Protein AF-A0A6I9MY86-F1 (afdb_monomer)

Nearest PDB structures (foldseek):
  4ynw-assembly2_B  TM=3.666E-01  e=8.022E+00  Thermochaetoides thermophila DSM 1495
  4phq-assembly2_B  TM=1.857E-01  e=3.703E+00  Escherichia coli K-12

Solvent-accessible surface area (backbone atoms only — not comparable to full-atom values): 13332 Å² total; per-residue (Å²): 142,74,83,68,87,44,52,69,65,47,45,54,49,47,44,55,48,44,45,54,40,42,74,71,72,45,93,68,90,48,61,68,57,54,49,36,72,75,56,53,90,60,79,90,44,67,61,58,54,50,51,51,51,51,54,51,46,54,56,75,30,62,96,34,61,70,62,38,45,56,53,50,56,53,52,48,55,55,47,52,53,51,47,51,49,51,49,40,38,36,74,73,71,63,59,71,48,76,63,59,52,49,52,41,53,52,44,52,55,48,51,32,52,51,34,30,51,47,15,46,69,70,74,37,64,14,63,69,21,32,52,47,20,53,52,50,38,56,50,48,53,55,51,50,53,52,48,51,54,50,47,45,75,31,33,38,57,48,81,46,80,54,101,91,46,60,28,35,24,36,33,56,68,70,98,57,97,66,80,62,65,80,45,73,43,73,56,89,56,101,63,71,74,51,26,53,57,53,48,53,56,54,58,67,31,65,72,50,50,46,64,72,42,45,32,59,60,47,36,76,44,31,55,56,61,13,54,57,72,81,76,77,78,80,80,129

Mean predicted aligned error: 10.29 Å

pLDDT: mean 77.15, std 16.62, range [27.12, 97.44]

Sequence (236 aa):
MVPNAVGLGALVISMMLEIILKSLGQKTVGTAEMLQRVFAEEKGNEVRDLMDEYLKRLQINLGKPQLQLAETRQIESDLSAQLTRLKNSMLVDGHLDSRLLKQWVNGAAFHTQMLIHQARLEGADGSRAVRAAGVYQQQLNVIMDKYKNYLNGITYLGSDHDLLGSFCCLYFKERQLFHTAAKCFRQRYNYCVTGTEVVETLFSKHQISWTKSYFSDLAANIPTLARQNATFQIRH

Foldseek 3Di:
DDPPLCPLLVLLVVLLVVLVCVLVVHDDPHNVVSLCVQQPPPPPQPLSVLLVVLSVQSNVCVVPLVSNLVSLVVSLVVLVVSLVVLLCCVQPVVPQDPNSLSSNLSSLSNSLVSLLVSLLSVVHQSVVSLVSLVVVLVSNVSSVVSNLVQQLVFWFWDWDQDPVGIKIFIWGNDPDPDTDGPDIDHDPDPDDDTSNVVSVVVCPDPVNVSSSCSSVVVSVCSSVSSPPCSDDDPDD

Structure (mmCIF, N/CA/C/O backbone):
data_AF-A0A6I9MY86-F1
#
_entry.id   AF-A0A6I9MY86-F1
#
loop_
_atom_site.group_PDB
_atom_site.id
_atom_site.type_symbol
_atom_site.label_atom_id
_atom_site.label_alt_id
_atom_site.label_comp_id
_atom_site.label_asym_id
_atom_site.label_entity_id
_atom_site.label_seq_id
_atom_site.pdbx_PDB_ins_code
_atom_site.Cartn_x
_atom_site.Cartn_y
_atom_site.Cartn_z
_atom_site.occupancy
_atom_site.B_iso_or_equiv
_atom_site.auth_seq_id
_atom_site.auth_comp_id
_atom_site.auth_asym_id
_atom_site.auth_atom_id
_atom_site.pdbx_PDB_model_num
ATOM 1 N N . MET A 1 1 ? 18.157 -7.567 15.314 1.00 27.66 1 MET A N 1
ATOM 2 C CA . MET A 1 1 ? 17.973 -6.133 14.993 1.00 27.66 1 MET A CA 1
ATOM 3 C C . MET A 1 1 ? 17.675 -6.024 13.511 1.00 27.66 1 MET A C 1
ATOM 5 O O . MET A 1 1 ? 18.528 -6.388 12.716 1.00 27.66 1 MET A O 1
ATOM 9 N N . VAL A 1 2 ? 16.454 -5.630 13.147 1.00 27.12 2 VAL A N 1
ATOM 10 C CA . VAL A 1 2 ? 15.972 -5.613 11.754 1.00 27.12 2 VAL A CA 1
ATOM 11 C C . VAL A 1 2 ? 15.352 -4.235 11.488 1.00 27.12 2 VAL A C 1
ATOM 13 O O . VAL A 1 2 ? 14.228 -4.003 11.925 1.00 27.12 2 VAL A O 1
ATOM 16 N N . PRO A 1 3 ? 16.058 -3.291 10.836 1.00 29.22 3 PRO A N 1
ATOM 17 C CA . PRO A 1 3 ? 15.601 -1.897 10.781 1.00 29.22 3 PRO A CA 1
ATOM 18 C C . PRO A 1 3 ? 14.477 -1.614 9.774 1.00 29.22 3 PRO A C 1
ATOM 20 O O . PRO A 1 3 ? 13.787 -0.613 9.910 1.00 29.22 3 PRO A O 1
ATOM 23 N N . ASN A 1 4 ? 14.250 -2.472 8.773 1.00 35.59 4 ASN A N 1
ATOM 24 C CA . ASN A 1 4 ? 13.452 -2.069 7.603 1.00 35.59 4 ASN A CA 1
ATOM 25 C C . ASN A 1 4 ? 12.084 -2.758 7.473 1.00 35.59 4 ASN A C 1
ATOM 27 O O . ASN A 1 4 ? 11.219 -2.216 6.796 1.00 35.59 4 ASN A O 1
ATOM 31 N N . ALA A 1 5 ? 11.834 -3.857 8.203 1.00 36.97 5 ALA A N 1
ATOM 32 C CA . ALA A 1 5 ? 10.492 -4.449 8.348 1.00 36.97 5 ALA A CA 1
ATOM 33 C C . ALA A 1 5 ? 9.498 -3.548 9.099 1.00 36.97 5 ALA A C 1
ATOM 35 O O . ALA A 1 5 ? 8.282 -3.710 9.035 1.00 36.97 5 ALA A O 1
ATOM 36 N N . VAL A 1 6 ? 10.055 -2.551 9.774 1.00 46.41 6 VAL A N 1
ATOM 37 C CA . VAL A 1 6 ? 9.390 -1.598 10.646 1.00 46.41 6 VAL A CA 1
ATOM 38 C C . VAL A 1 6 ? 8.900 -0.373 9.846 1.00 46.41 6 VAL A C 1
ATOM 40 O O . VAL A 1 6 ? 8.010 0.318 10.301 1.00 46.41 6 VAL A O 1
ATOM 43 N N . GLY A 1 7 ? 9.363 -0.127 8.612 1.00 54.19 7 GLY A N 1
ATOM 44 C CA . GLY A 1 7 ? 9.196 1.159 7.910 1.00 54.19 7 GLY A CA 1
ATOM 45 C C . GLY A 1 7 ? 7.757 1.667 7.720 1.00 54.19 7 GLY A C 1
ATOM 46 O O . GLY A 1 7 ? 7.396 2.687 8.287 1.00 54.19 7 GLY A O 1
ATOM 47 N N . LEU A 1 8 ? 6.921 0.986 6.926 1.00 54.12 8 LEU A N 1
ATOM 48 C CA . LEU A 1 8 ? 5.560 1.464 6.601 1.00 54.12 8 LEU A CA 1
ATOM 49 C C . LEU A 1 8 ? 4.535 1.140 7.696 1.00 54.12 8 LEU A C 1
ATOM 51 O O . LEU A 1 8 ? 3.716 1.984 8.047 1.00 54.12 8 LEU A O 1
ATOM 55 N N . GLY A 1 9 ? 4.612 -0.062 8.276 1.00 52.16 9 GLY A N 1
ATOM 56 C CA . GLY A 1 9 ? 3.766 -0.449 9.407 1.00 52.16 9 GLY A CA 1
ATOM 57 C C . GLY A 1 9 ? 4.022 0.425 10.636 1.00 52.16 9 GLY A C 1
ATOM 58 O O . GLY A 1 9 ? 3.075 0.968 11.197 1.00 52.16 9 GLY A O 1
ATOM 59 N N . ALA A 1 10 ? 5.287 0.645 11.018 1.00 57.72 10 ALA A N 1
ATOM 60 C CA . ALA A 1 10 ? 5.586 1.546 12.126 1.00 57.72 10 ALA A CA 1
ATOM 61 C C . ALA A 1 10 ? 5.394 3.011 11.769 1.00 57.72 10 ALA A C 1
ATOM 63 O O . ALA A 1 10 ? 5.171 3.784 12.686 1.00 57.72 10 ALA A O 1
ATOM 64 N N . LEU A 1 11 ? 5.416 3.412 10.496 1.00 61.38 11 LEU A N 1
ATOM 65 C CA . LEU A 1 11 ? 5.025 4.767 10.112 1.00 61.38 11 LEU A CA 1
ATOM 66 C C . LEU A 1 11 ? 3.528 4.998 10.340 1.00 61.38 11 LEU A C 1
ATOM 68 O O . LEU A 1 11 ? 3.169 5.990 10.962 1.00 61.38 11 LEU A O 1
ATOM 72 N N . VAL A 1 12 ? 2.662 4.059 9.944 1.00 58.75 12 VAL A N 1
ATOM 73 C CA . VAL A 1 12 ? 1.218 4.151 10.235 1.00 58.75 12 VAL A CA 1
ATOM 74 C C . VAL A 1 12 ? 0.946 4.064 11.742 1.00 58.75 12 VAL A C 1
ATOM 76 O O . VAL A 1 12 ? 0.156 4.844 12.269 1.00 58.75 12 VAL A O 1
ATOM 79 N N . ILE A 1 13 ? 1.643 3.183 12.468 1.00 59.53 13 ILE A N 1
ATOM 80 C CA . ILE A 1 13 ? 1.549 3.113 13.937 1.00 59.53 13 ILE A CA 1
ATOM 81 C C . ILE A 1 13 ? 2.072 4.405 14.582 1.00 59.53 13 ILE A C 1
ATOM 83 O O . ILE A 1 13 ? 1.450 4.902 15.514 1.00 59.53 13 ILE A O 1
ATOM 87 N N . SER A 1 14 ? 3.159 4.991 14.075 1.00 61.22 14 SER A N 1
ATOM 88 C CA . SER A 1 14 ? 3.698 6.273 14.556 1.00 61.22 14 SER A CA 1
ATOM 89 C C . SER A 1 14 ? 2.722 7.415 14.293 1.00 61.22 14 SER A C 1
ATOM 91 O O . SER A 1 14 ? 2.524 8.237 15.177 1.00 61.22 14 SER A O 1
ATOM 93 N N . MET A 1 15 ? 2.035 7.431 13.144 1.00 65.38 15 MET A N 1
ATOM 94 C CA . MET A 1 15 ? 0.957 8.388 12.867 1.00 65.38 15 MET A CA 1
ATOM 95 C C . MET A 1 15 ? -0.192 8.247 13.873 1.00 65.38 15 MET A C 1
ATOM 97 O O . MET A 1 15 ? -0.649 9.249 14.420 1.00 65.38 15 MET A O 1
ATOM 101 N N . MET A 1 16 ? -0.636 7.018 14.159 1.00 63.50 16 MET A N 1
ATOM 102 C CA . MET A 1 16 ? -1.682 6.765 15.159 1.00 63.50 16 MET A CA 1
ATOM 103 C C . MET A 1 16 ? -1.238 7.171 16.575 1.00 63.50 16 MET A C 1
ATOM 105 O O . MET A 1 16 ? -2.003 7.806 17.299 1.00 63.50 16 MET A O 1
ATOM 109 N N . LEU A 1 17 ? 0.001 6.855 16.966 1.00 60.16 17 LEU A N 1
ATOM 110 C CA . LEU A 1 17 ? 0.571 7.251 18.257 1.00 60.16 17 LEU A CA 1
ATOM 111 C C . LEU A 1 17 ? 0.706 8.770 18.369 1.00 60.16 17 LEU A C 1
ATOM 113 O O . LEU A 1 17 ? 0.342 9.332 19.396 1.00 60.16 17 LEU A O 1
ATOM 117 N N . GLU A 1 18 ? 1.157 9.456 17.321 1.00 64.94 18 GLU A N 1
ATOM 118 C CA . GLU A 1 18 ? 1.249 10.915 17.328 1.00 64.94 18 GLU A CA 1
ATOM 119 C C . GLU A 1 18 ? -0.109 11.595 17.499 1.00 64.94 18 GLU A C 1
ATOM 121 O O . GLU A 1 18 ? -0.174 12.634 18.153 1.00 64.94 18 GLU A O 1
ATOM 126 N N . ILE A 1 19 ? -1.191 11.026 16.962 1.00 60.41 19 ILE A N 1
ATOM 127 C CA . ILE A 1 19 ? -2.552 11.543 17.176 1.00 60.41 19 ILE A CA 1
ATOM 128 C C . ILE A 1 19 ? -2.943 11.436 18.648 1.00 60.41 19 ILE A C 1
ATOM 130 O O . ILE A 1 19 ? -3.446 12.405 19.222 1.00 60.41 19 ILE A O 1
ATOM 134 N N . ILE A 1 20 ? -2.663 10.288 19.268 1.00 59.84 20 ILE A N 1
ATOM 135 C CA . ILE A 1 20 ? -2.896 10.080 20.700 1.00 59.84 20 ILE A CA 1
ATOM 136 C C . ILE A 1 20 ? -2.077 11.101 21.499 1.00 59.84 20 ILE A C 1
ATOM 138 O O . ILE A 1 20 ? -2.634 11.819 22.324 1.00 59.84 20 ILE A O 1
ATOM 142 N N . LEU A 1 21 ? -0.787 11.261 21.208 1.00 54.00 21 LEU A N 1
ATOM 143 C CA . LEU A 1 21 ? 0.075 12.208 21.921 1.00 54.00 21 LEU A CA 1
ATOM 144 C C . LEU A 1 21 ? -0.363 13.672 21.726 1.00 54.00 21 LEU A C 1
ATOM 146 O O . LEU A 1 21 ? -0.405 14.422 22.702 1.00 54.00 21 LEU A O 1
ATOM 150 N N . LYS A 1 22 ? -0.777 14.075 20.514 1.00 60.81 22 LYS A N 1
ATOM 151 C CA . LYS A 1 22 ? -1.343 15.416 20.259 1.00 60.81 22 LYS A CA 1
ATOM 152 C C . LYS A 1 22 ? -2.597 15.675 21.076 1.00 60.81 22 LYS A C 1
ATOM 154 O O . LYS A 1 22 ? -2.762 16.763 21.619 1.00 60.81 22 LYS A O 1
ATOM 159 N N . SER A 1 23 ? -3.483 14.689 21.159 1.00 56.66 23 SER A N 1
ATOM 160 C CA . SER A 1 23 ? -4.726 14.824 21.918 1.00 56.66 23 SER A CA 1
ATOM 161 C C . SER A 1 23 ? -4.516 14.943 23.424 1.00 56.66 23 SER A C 1
ATOM 163 O O . SER A 1 23 ? -5.333 15.542 24.115 1.00 56.66 23 SER A O 1
ATOM 165 N N . LEU A 1 24 ? -3.381 14.437 23.908 1.00 59.91 24 LEU A N 1
ATOM 166 C CA . LEU A 1 24 ? -2.908 14.585 25.281 1.00 59.91 24 LEU A CA 1
ATOM 167 C C . LEU A 1 24 ? -2.111 15.889 25.490 1.00 59.91 24 LEU A C 1
ATOM 169 O O . LEU A 1 24 ? -1.501 16.074 26.540 1.00 59.91 24 LEU A O 1
ATOM 173 N N . GLY A 1 25 ? -2.086 16.792 24.502 1.00 57.59 25 GLY A N 1
ATOM 174 C CA . GLY A 1 25 ? -1.415 18.092 24.586 1.00 57.59 25 GLY A CA 1
ATOM 175 C C . GLY A 1 25 ? 0.099 18.059 24.345 1.00 57.59 25 GLY A C 1
ATOM 176 O O . GLY A 1 25 ? 0.772 19.054 24.618 1.00 57.59 25 GLY A O 1
ATOM 177 N N . GLN A 1 26 ? 0.664 16.953 23.843 1.00 57.12 26 GLN A N 1
ATOM 178 C CA . GLN A 1 26 ? 2.100 16.865 23.560 1.00 57.12 26 GLN A CA 1
ATOM 179 C C . GLN A 1 26 ? 2.475 17.448 22.187 1.00 57.12 26 GLN A C 1
ATOM 181 O O . GLN A 1 26 ? 1.726 17.347 21.214 1.00 57.12 26 GLN A O 1
ATOM 186 N N . LYS A 1 27 ? 3.679 18.035 22.096 1.00 50.12 27 LYS A N 1
ATOM 187 C CA . LYS A 1 27 ? 4.268 18.502 20.829 1.00 50.12 27 LYS A CA 1
ATOM 188 C C . LYS A 1 27 ? 4.757 17.307 20.006 1.00 50.12 27 LYS A C 1
ATOM 190 O O . LYS A 1 27 ? 5.562 16.522 20.497 1.00 50.12 27 LYS A O 1
ATOM 195 N N . THR A 1 28 ? 4.316 17.199 18.755 1.00 60.19 28 THR A N 1
ATOM 196 C CA . THR A 1 28 ? 4.700 16.120 17.824 1.00 60.19 28 THR A CA 1
ATOM 197 C C . THR A 1 28 ? 4.950 16.659 16.409 1.00 60.19 28 THR A C 1
ATOM 199 O O . THR A 1 28 ? 4.567 17.793 16.111 1.00 60.19 28 THR A O 1
ATOM 202 N N . VAL A 1 29 ? 5.604 15.858 15.554 1.00 57.25 29 VAL A N 1
ATOM 203 C CA . VAL A 1 29 ? 6.029 16.220 14.182 1.00 57.25 29 VAL A CA 1
ATOM 204 C C . VAL A 1 29 ? 4.821 16.444 13.257 1.00 57.25 29 VAL A C 1
ATOM 206 O O . VAL A 1 29 ? 4.841 17.298 12.381 1.00 57.25 29 VAL A O 1
ATOM 209 N N . GLY A 1 30 ? 3.696 15.786 13.529 1.00 61.81 30 GLY A N 1
ATOM 210 C CA . GLY A 1 30 ? 2.417 16.037 12.887 1.00 61.81 30 GLY A CA 1
ATOM 211 C C . GLY A 1 30 ? 2.105 15.080 11.740 1.00 61.81 30 GLY A C 1
ATOM 212 O O . GLY A 1 30 ? 2.906 14.827 10.847 1.00 61.81 30 GLY A O 1
ATOM 213 N N . THR A 1 31 ? 0.865 14.586 11.741 1.00 65.12 31 THR A N 1
ATOM 214 C CA . THR A 1 31 ? 0.313 13.632 10.765 1.00 65.12 31 THR A CA 1
ATOM 215 C C . THR A 1 31 ? 0.435 14.089 9.313 1.00 65.12 31 THR A C 1
ATOM 217 O O . THR A 1 31 ? 0.780 13.278 8.459 1.00 65.12 31 THR A O 1
ATOM 220 N N . ALA A 1 32 ? 0.226 15.380 9.039 1.00 61.16 32 ALA A N 1
ATOM 221 C CA . ALA A 1 32 ? 0.364 15.957 7.703 1.00 61.16 32 ALA A CA 1
ATOM 222 C C . ALA A 1 32 ? 1.802 15.850 7.162 1.00 61.16 32 ALA A C 1
ATOM 224 O O . ALA A 1 32 ? 1.996 15.477 6.007 1.00 61.16 32 ALA A O 1
ATOM 225 N N . GLU A 1 33 ? 2.813 16.095 8.002 1.00 64.25 33 GLU A N 1
ATOM 226 C CA . GLU A 1 33 ? 4.221 15.978 7.606 1.00 64.25 33 GLU A CA 1
ATOM 227 C C . GLU A 1 33 ? 4.594 14.512 7.333 1.00 64.25 33 GLU A C 1
ATOM 229 O O . GLU A 1 33 ? 5.284 14.198 6.362 1.00 64.25 33 GLU A O 1
ATOM 234 N N . MET A 1 34 ? 4.076 13.574 8.132 1.00 66.81 34 MET A N 1
ATOM 235 C CA . MET A 1 34 ? 4.276 12.145 7.881 1.00 66.81 34 MET A CA 1
ATOM 236 C C . MET A 1 34 ? 3.567 11.664 6.608 1.00 66.81 34 MET A C 1
ATOM 238 O O . MET A 1 34 ? 4.161 10.904 5.843 1.00 66.81 34 MET A O 1
ATOM 242 N N . LEU A 1 35 ? 2.340 12.118 6.331 1.00 63.78 35 LEU A N 1
ATOM 243 C CA . LEU A 1 35 ? 1.639 11.808 5.078 1.00 63.78 35 LEU A CA 1
ATOM 244 C C . LEU A 1 35 ? 2.373 12.393 3.866 1.00 63.78 35 LEU A C 1
ATOM 246 O O . LEU A 1 35 ? 2.495 11.720 2.840 1.00 63.78 35 LEU A O 1
ATOM 250 N N . GLN A 1 36 ? 2.936 13.596 3.997 1.00 63.06 36 GLN A N 1
ATOM 251 C CA . GLN A 1 36 ? 3.772 14.205 2.965 1.00 63.06 36 GLN A CA 1
ATOM 252 C C . GLN A 1 36 ? 5.040 13.384 2.701 1.00 63.06 36 GLN A C 1
ATOM 254 O O . GLN A 1 36 ? 5.447 13.245 1.552 1.00 63.06 36 GLN A O 1
ATOM 259 N N . ARG A 1 37 ? 5.645 12.753 3.713 1.00 66.19 37 ARG A N 1
ATOM 260 C CA . ARG A 1 37 ? 6.778 11.830 3.494 1.00 66.19 37 ARG A CA 1
ATOM 261 C C . ARG A 1 37 ? 6.364 10.564 2.730 1.00 66.19 37 ARG A C 1
ATOM 263 O O . ARG A 1 37 ? 7.153 10.044 1.941 1.00 66.19 37 ARG A O 1
ATOM 270 N N . VAL A 1 38 ? 5.132 10.086 2.918 1.00 65.38 38 VAL A N 1
ATOM 271 C CA . VAL A 1 38 ? 4.601 8.890 2.234 1.00 65.38 38 VAL A CA 1
ATOM 272 C C . VAL A 1 38 ? 4.230 9.184 0.782 1.00 65.38 38 VAL A C 1
ATOM 274 O O . VAL A 1 38 ? 4.597 8.416 -0.108 1.00 65.38 38 VAL A O 1
ATOM 277 N N . PHE A 1 39 ? 3.560 10.305 0.522 1.00 62.03 39 PHE A N 1
ATOM 278 C CA . PHE A 1 39 ? 2.983 10.622 -0.790 1.00 62.03 39 PHE A CA 1
ATOM 279 C C . PHE A 1 39 ? 3.678 11.764 -1.542 1.00 62.03 39 PHE A C 1
ATOM 281 O O . PHE A 1 39 ? 3.344 11.998 -2.692 1.00 62.03 39 PHE A O 1
ATOM 288 N N . ALA A 1 40 ? 4.672 12.446 -0.962 1.00 61.19 40 ALA A N 1
ATOM 289 C CA . ALA A 1 40 ? 5.259 13.677 -1.516 1.00 61.19 40 ALA A CA 1
ATOM 290 C C . ALA A 1 40 ? 4.180 14.736 -1.876 1.00 61.19 40 ALA A C 1
ATOM 292 O O . ALA A 1 40 ? 3.055 14.683 -1.376 1.00 61.19 40 ALA A O 1
ATOM 293 N N . GLU A 1 41 ? 4.503 15.720 -2.723 1.00 56.25 41 GLU A N 1
ATOM 294 C CA . GLU A 1 41 ? 3.552 16.728 -3.235 1.00 56.25 41 GLU A CA 1
ATOM 295 C C . GLU A 1 41 ? 2.601 16.177 -4.321 1.00 56.25 41 GLU A C 1
ATOM 297 O O . GLU A 1 41 ? 2.268 16.864 -5.288 1.00 56.25 41 GLU A O 1
ATOM 302 N N . GLU A 1 42 ? 2.150 14.927 -4.201 1.00 61.09 42 GLU A N 1
ATOM 303 C CA . GLU A 1 42 ? 1.146 14.359 -5.105 1.00 61.09 42 GLU A CA 1
ATOM 304 C C . GLU A 1 42 ? -0.203 15.078 -4.907 1.00 61.09 42 GLU A C 1
ATOM 306 O O . GLU A 1 42 ? -1.025 14.707 -4.066 1.00 61.09 42 GLU A O 1
ATOM 311 N N . LYS A 1 43 ? -0.417 16.162 -5.665 1.00 54.50 43 LYS A N 1
ATOM 312 C CA . LYS A 1 43 ? -1.687 16.899 -5.714 1.00 54.50 43 LYS A CA 1
ATOM 313 C C . LYS A 1 43 ? -2.794 15.983 -6.258 1.00 54.50 43 LYS A C 1
ATOM 315 O O . LYS A 1 43 ? -2.619 15.387 -7.316 1.00 54.50 43 LYS A O 1
ATOM 320 N N . GLY A 1 44 ? -3.934 15.918 -5.563 1.00 60.28 44 GLY A N 1
ATOM 321 C CA . GLY A 1 44 ? -5.144 15.223 -6.030 1.00 60.28 44 GLY A CA 1
ATOM 322 C C . GLY A 1 44 ? -5.117 13.696 -5.898 1.00 60.28 44 GLY A C 1
ATOM 323 O O . GLY A 1 44 ? -5.640 13.001 -6.763 1.00 60.28 44 GLY A O 1
ATOM 324 N N . ASN A 1 45 ? -4.477 13.162 -4.857 1.00 79.25 45 ASN A N 1
ATOM 325 C CA . ASN A 1 45 ? -4.449 11.725 -4.599 1.00 79.25 45 ASN A CA 1
ATOM 326 C C . ASN A 1 45 ? -5.579 11.316 -3.634 1.00 79.25 45 ASN A C 1
ATOM 328 O O . ASN A 1 45 ? -5.443 11.472 -2.421 1.00 79.25 45 ASN A O 1
ATOM 332 N N . GLU A 1 46 ? -6.649 10.718 -4.169 1.00 89.12 46 GLU A N 1
ATOM 333 C CA . GLU A 1 46 ? -7.817 10.267 -3.393 1.00 89.12 46 GLU A CA 1
ATOM 334 C C . GLU A 1 46 ? -7.460 9.268 -2.275 1.00 89.12 46 GLU A C 1
ATOM 336 O O . GLU A 1 46 ? -8.068 9.295 -1.208 1.00 89.12 46 GLU A O 1
ATOM 341 N N . VAL A 1 47 ? -6.439 8.417 -2.461 1.00 90.19 47 VAL A N 1
ATOM 342 C CA . VAL A 1 47 ? -5.964 7.503 -1.401 1.00 90.19 47 VAL A CA 1
ATOM 343 C C . VAL A 1 47 ? -5.387 8.288 -0.229 1.00 90.19 47 VAL A C 1
ATOM 345 O O . VAL A 1 47 ? -5.701 7.996 0.924 1.00 90.19 47 VAL A O 1
ATOM 348 N N . ARG A 1 48 ? -4.561 9.299 -0.512 1.00 87.44 48 ARG A N 1
ATOM 349 C CA . ARG A 1 48 ? -3.977 10.163 0.521 1.00 87.44 48 ARG A CA 1
ATOM 350 C C . ARG A 1 48 ? -5.066 10.940 1.256 1.00 87.44 48 ARG A C 1
ATOM 352 O O . ARG A 1 48 ? -5.003 11.039 2.477 1.00 87.44 48 ARG A O 1
ATOM 359 N N . ASP A 1 49 ? -6.047 11.459 0.528 1.00 89.81 49 ASP A N 1
ATOM 360 C CA . ASP A 1 49 ? -7.118 12.269 1.108 1.00 89.81 49 ASP A CA 1
ATOM 361 C C . ASP A 1 49 ? -8.027 11.416 2.021 1.00 89.81 49 ASP A C 1
ATOM 363 O O . ASP A 1 49 ? -8.384 11.848 3.116 1.00 89.81 49 ASP A O 1
ATOM 367 N N . LEU A 1 50 ? -8.302 10.157 1.654 1.00 94.06 50 LEU A N 1
ATOM 368 C CA . LEU A 1 50 ? -9.000 9.198 2.524 1.00 94.06 50 LEU A CA 1
ATOM 369 C C . LEU A 1 50 ? -8.179 8.817 3.768 1.00 94.06 50 LEU A C 1
ATOM 371 O O . LEU A 1 50 ? -8.736 8.661 4.856 1.00 94.06 50 LEU A O 1
ATOM 375 N N . MET A 1 51 ? -6.856 8.680 3.633 1.00 89.50 51 MET A N 1
ATOM 376 C CA . MET A 1 51 ? -5.966 8.432 4.774 1.00 89.50 51 MET A CA 1
ATOM 377 C C . MET A 1 51 ? -5.941 9.615 5.746 1.00 89.50 51 MET A C 1
ATOM 379 O O . MET A 1 51 ? -6.010 9.405 6.958 1.00 89.50 51 MET A O 1
ATOM 383 N N . ASP A 1 52 ? -5.861 10.842 5.231 1.00 87.75 52 ASP A N 1
ATOM 384 C CA . ASP A 1 52 ? -5.911 12.061 6.041 1.00 87.75 52 ASP A CA 1
ATOM 385 C C . ASP A 1 52 ? -7.251 12.188 6.772 1.00 87.75 52 ASP A C 1
ATOM 387 O O . ASP A 1 52 ? -7.279 12.384 7.990 1.00 87.75 52 ASP A O 1
ATOM 391 N N . GLU A 1 53 ? -8.361 11.963 6.064 1.00 92.50 53 GLU A N 1
ATOM 392 C CA . GLU A 1 53 ? -9.689 12.011 6.669 1.00 92.50 53 GLU A CA 1
ATOM 393 C C . GLU A 1 53 ? -9.843 10.945 7.764 1.00 92.50 53 GLU A C 1
ATOM 395 O O . GLU A 1 53 ? -10.333 11.259 8.849 1.00 92.50 53 GLU A O 1
ATOM 400 N N . TYR A 1 54 ? -9.344 9.721 7.563 1.00 92.50 54 TYR A N 1
ATOM 401 C CA . TYR A 1 54 ? -9.347 8.697 8.615 1.00 92.50 54 TYR A CA 1
ATOM 402 C C . TYR A 1 54 ? -8.583 9.140 9.868 1.00 92.50 54 TYR A C 1
ATOM 404 O O . TYR A 1 54 ? -9.081 8.997 10.988 1.00 92.50 54 TYR A O 1
ATOM 412 N N . LEU A 1 55 ? -7.376 9.685 9.697 1.00 87.88 55 LEU A N 1
ATOM 413 C CA . LEU A 1 55 ? -6.540 10.146 10.809 1.00 87.88 55 LEU A CA 1
ATOM 414 C C . LEU A 1 55 ? -7.187 11.329 11.546 1.00 87.88 55 LEU A C 1
ATOM 416 O O . LEU A 1 55 ? -7.179 11.376 12.778 1.00 87.88 55 LEU A O 1
ATOM 420 N N . LYS A 1 56 ? -7.817 12.246 10.812 1.00 87.81 56 LYS A N 1
ATOM 421 C CA . LYS A 1 56 ? -8.608 13.343 11.378 1.00 87.81 56 LYS A CA 1
ATOM 422 C C . LYS A 1 56 ? -9.805 12.827 12.178 1.00 87.81 56 LYS A C 1
ATOM 424 O O . LYS A 1 56 ? -10.025 13.290 13.298 1.00 87.81 56 LYS A O 1
ATOM 429 N N . ARG A 1 57 ? -10.559 11.849 11.661 1.00 90.50 57 ARG A N 1
ATOM 430 C CA . ARG A 1 57 ? -11.676 11.227 12.399 1.00 90.50 57 ARG A CA 1
ATOM 431 C C . ARG A 1 57 ? -11.196 10.522 13.657 1.00 90.50 57 ARG A C 1
ATOM 433 O O . ARG A 1 57 ? -11.808 10.711 14.706 1.00 90.50 57 ARG A O 1
ATOM 440 N N . LEU A 1 58 ? -10.064 9.820 13.582 1.00 86.69 58 LEU A N 1
ATOM 441 C CA . LEU A 1 58 ? -9.443 9.189 14.745 1.00 86.69 58 LEU A CA 1
ATOM 442 C C . LEU A 1 58 ? -9.173 10.207 15.858 1.00 86.69 58 LEU A C 1
ATOM 444 O O . LEU A 1 58 ? -9.458 9.912 17.013 1.00 86.69 58 LEU A O 1
ATOM 448 N N . GLN A 1 59 ? -8.690 11.404 15.512 1.00 83.75 59 GLN A N 1
ATOM 449 C CA . GLN A 1 59 ? -8.461 12.491 16.466 1.00 83.75 59 GLN A CA 1
ATOM 450 C C . GLN A 1 59 ? -9.766 13.066 17.040 1.00 83.75 59 GLN A C 1
ATOM 452 O O . GLN A 1 59 ? -9.869 13.271 18.248 1.00 83.75 59 GLN A O 1
ATOM 457 N N . ILE A 1 60 ? -10.766 13.331 16.196 1.00 85.62 60 ILE A N 1
ATOM 458 C CA . ILE A 1 60 ? -12.058 13.908 16.616 1.00 85.62 60 ILE A CA 1
ATOM 459 C C . ILE A 1 60 ? -12.826 12.951 17.542 1.00 85.62 60 ILE A C 1
ATOM 461 O O . ILE A 1 60 ? -13.499 13.383 18.481 1.00 85.62 60 ILE A O 1
ATOM 465 N N . ASN A 1 61 ? -12.718 11.647 17.289 1.00 90.25 61 ASN A N 1
ATOM 466 C CA . ASN A 1 61 ? -13.494 10.609 17.964 1.00 90.25 61 ASN A CA 1
ATOM 467 C C . ASN A 1 61 ? -12.755 9.952 19.134 1.00 90.25 61 ASN A C 1
ATOM 469 O O . ASN A 1 61 ? -13.160 8.878 19.589 1.00 90.25 61 ASN A O 1
ATOM 473 N N . LEU A 1 62 ? -11.683 10.561 19.641 1.00 83.38 62 LEU A N 1
ATOM 474 C CA . LEU A 1 62 ? -10.974 10.028 20.800 1.00 83.38 62 LEU A CA 1
ATOM 475 C C . LEU A 1 62 ? -11.918 9.843 21.992 1.00 83.38 62 LEU A C 1
ATOM 477 O O . LEU A 1 62 ? -12.726 10.711 22.320 1.00 83.38 62 LEU A O 1
ATOM 481 N N . GLY A 1 63 ? -11.848 8.662 22.609 1.00 81.19 63 GLY A N 1
ATOM 482 C CA . GLY A 1 63 ? -12.759 8.259 23.683 1.00 81.19 63 GLY A CA 1
ATOM 483 C C . GLY A 1 63 ? -14.182 7.895 23.231 1.00 81.19 63 GLY A C 1
ATOM 484 O O . GLY A 1 63 ? -15.010 7.566 24.075 1.00 81.19 63 GLY A O 1
ATOM 485 N N . LYS A 1 64 ? -14.487 7.908 21.923 1.00 91.88 64 LYS A N 1
ATOM 486 C CA . LYS A 1 64 ? -15.804 7.564 21.349 1.00 91.88 64 LYS A CA 1
ATOM 487 C C . LYS A 1 64 ? -15.697 6.348 20.411 1.00 91.88 64 LYS A C 1
ATOM 489 O O . LYS A 1 64 ? -15.876 6.490 19.199 1.00 91.88 64 LYS A O 1
ATOM 494 N N . PRO A 1 65 ? -15.429 5.135 20.937 1.00 89.19 65 PRO A N 1
ATOM 495 C CA . PRO A 1 65 ? -15.096 3.962 20.122 1.00 89.19 65 PRO A CA 1
ATOM 496 C C . PRO A 1 65 ? -16.199 3.563 19.132 1.00 89.19 65 PRO A C 1
ATOM 498 O O . PRO A 1 65 ? -15.890 3.169 18.013 1.00 89.19 65 PRO A O 1
ATOM 501 N N . GLN A 1 66 ? -17.476 3.726 19.495 1.00 93.38 66 GLN A N 1
ATOM 502 C CA . GLN A 1 66 ? -18.598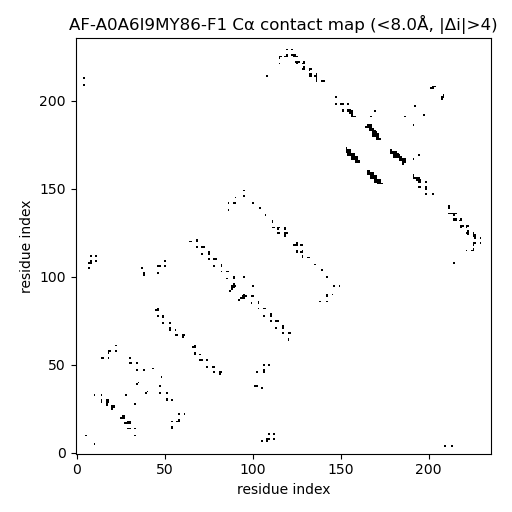 3.397 18.605 1.00 93.38 66 GLN A CA 1
ATOM 503 C C . GLN A 1 66 ? -18.700 4.349 17.407 1.00 93.38 66 GLN A C 1
ATOM 505 O O . GLN A 1 66 ? -18.924 3.911 16.280 1.00 93.38 66 GLN A O 1
ATOM 510 N N . LEU A 1 67 ? -18.476 5.648 17.633 1.00 94.75 67 LEU A N 1
ATOM 511 C CA . LEU A 1 67 ? -18.446 6.635 16.555 1.00 94.75 67 LEU A CA 1
ATOM 512 C C . LEU A 1 67 ? -17.233 6.404 15.647 1.00 94.75 67 LEU A C 1
ATOM 514 O O . LEU A 1 67 ? -17.372 6.386 14.426 1.00 94.75 67 LEU A O 1
ATOM 518 N N . GLN A 1 68 ? -16.064 6.137 16.239 1.00 94.06 68 GLN A N 1
ATOM 519 C CA . GLN A 1 68 ? -14.866 5.807 15.471 1.00 94.06 68 GLN A CA 1
ATOM 520 C C . GLN A 1 68 ? -15.046 4.532 14.641 1.00 94.06 68 GLN A C 1
ATOM 522 O O . GLN A 1 68 ? -14.550 4.469 13.518 1.00 94.06 68 GLN A O 1
ATOM 527 N N . LEU A 1 69 ? -15.753 3.525 15.158 1.00 94.56 69 LEU A N 1
ATOM 528 C CA . LEU A 1 69 ? -16.032 2.293 14.426 1.00 94.56 69 LEU A CA 1
ATOM 529 C C . LEU A 1 69 ? -16.911 2.547 13.193 1.00 94.56 69 LEU A C 1
ATOM 531 O O . LEU A 1 69 ? -16.608 2.029 12.118 1.00 94.56 69 LEU A O 1
ATOM 535 N N . ALA A 1 70 ? -17.961 3.360 13.326 1.00 96.31 70 ALA A N 1
ATOM 536 C CA . ALA A 1 70 ? -18.827 3.726 12.205 1.00 96.31 70 ALA A CA 1
ATOM 537 C C . ALA A 1 70 ? -18.055 4.477 11.104 1.00 96.31 70 ALA A C 1
ATOM 539 O O . ALA A 1 70 ? -18.106 4.082 9.940 1.00 96.31 70 ALA A O 1
ATOM 540 N N . GLU A 1 71 ? -17.272 5.490 11.483 1.00 95.81 71 GLU A N 1
ATOM 541 C CA . GLU A 1 71 ? -16.429 6.267 10.558 1.00 95.81 71 GLU A CA 1
ATOM 542 C C . GLU A 1 71 ? -15.346 5.391 9.904 1.00 95.81 71 GLU A C 1
ATOM 544 O O . GLU A 1 71 ? -15.105 5.478 8.700 1.00 95.81 71 GLU A O 1
ATOM 549 N N . THR A 1 72 ? -14.739 4.476 10.672 1.00 94.94 72 THR A N 1
ATOM 550 C CA . THR A 1 72 ? -13.754 3.513 10.152 1.00 94.94 72 THR A CA 1
ATOM 551 C C . THR A 1 72 ? -14.367 2.646 9.057 1.00 94.94 72 THR A C 1
ATOM 553 O O . THR A 1 72 ? -13.744 2.475 8.017 1.00 94.94 72 THR A O 1
ATOM 556 N N . ARG A 1 73 ? -15.586 2.125 9.248 1.00 96.25 73 ARG A N 1
ATOM 557 C CA . ARG A 1 73 ? -16.261 1.281 8.245 1.00 96.25 73 ARG A CA 1
ATOM 558 C C . ARG A 1 73 ? -16.573 2.039 6.955 1.00 96.25 73 ARG A C 1
ATOM 560 O O . ARG A 1 73 ? -16.410 1.471 5.880 1.00 96.25 73 ARG A O 1
ATOM 567 N N . GLN A 1 74 ? -16.993 3.300 7.058 1.00 96.56 74 GLN A N 1
ATOM 568 C CA . GLN A 1 74 ? -17.279 4.124 5.885 1.00 96.56 74 GLN A CA 1
ATOM 569 C C . GLN A 1 74 ? -16.007 4.381 5.067 1.00 96.56 74 GLN A C 1
ATOM 571 O O . GLN A 1 74 ? -15.943 4.027 3.891 1.00 96.56 74 GLN A O 1
ATOM 576 N N . ILE A 1 75 ? -14.965 4.917 5.711 1.00 97.25 75 ILE A N 1
ATOM 577 C CA . ILE A 1 75 ? -13.705 5.258 5.034 1.00 97.25 75 ILE A CA 1
ATOM 578 C C . ILE A 1 75 ? -12.999 4.001 4.510 1.00 97.25 75 ILE A C 1
ATOM 580 O O . ILE A 1 75 ? -12.348 4.032 3.467 1.00 97.25 75 ILE A O 1
ATOM 584 N N . GLU A 1 76 ? -13.148 2.869 5.198 1.00 96.62 76 GLU A N 1
ATOM 585 C CA . GLU A 1 76 ? -12.614 1.585 4.755 1.00 96.62 76 GLU A CA 1
ATOM 586 C C . GLU A 1 76 ? -13.199 1.116 3.427 1.00 96.62 76 GLU A C 1
ATOM 588 O O . GLU A 1 76 ? -12.432 0.688 2.558 1.00 96.62 76 GLU A O 1
ATOM 593 N N . SER A 1 77 ? -14.514 1.244 3.248 1.00 96.88 77 SER A N 1
ATOM 594 C CA . SER A 1 77 ? -15.177 0.930 1.981 1.00 96.88 77 SER A CA 1
ATOM 595 C C . SER A 1 77 ? -14.645 1.811 0.847 1.00 96.88 77 SER A C 1
ATOM 597 O O . SER A 1 77 ? -14.262 1.304 -0.213 1.00 96.88 77 SER A O 1
ATOM 599 N N . ASP A 1 78 ? -14.550 3.120 1.089 1.00 97.31 78 ASP A N 1
ATOM 600 C CA . ASP A 1 78 ? -14.092 4.086 0.089 1.00 97.31 78 ASP A CA 1
ATOM 601 C C . ASP A 1 78 ? -12.621 3.846 -0.289 1.00 97.31 78 ASP A C 1
ATOM 603 O O . ASP A 1 78 ? -12.276 3.786 -1.473 1.00 97.31 78 ASP A O 1
ATOM 607 N N . LEU A 1 79 ? -11.752 3.597 0.695 1.00 96.50 79 LEU A N 1
ATOM 608 C CA . LEU A 1 79 ? -10.339 3.299 0.451 1.00 96.50 79 LEU A CA 1
ATOM 609 C C . LEU A 1 79 ? -10.156 1.989 -0.323 1.00 96.50 79 LEU A C 1
ATOM 611 O O . LEU A 1 79 ? -9.344 1.929 -1.249 1.00 96.50 79 LEU A O 1
ATOM 615 N N . SER A 1 80 ? -10.925 0.949 0.008 1.00 97.44 80 SER A N 1
ATOM 616 C CA . SER A 1 80 ? -10.879 -0.328 -0.713 1.00 97.44 80 SER A CA 1
ATOM 617 C C . SER A 1 80 ? -11.262 -0.169 -2.192 1.00 97.44 80 SER A C 1
ATOM 619 O O . SER A 1 80 ? -10.600 -0.723 -3.083 1.00 97.44 80 SER A O 1
ATOM 621 N N . ALA A 1 81 ? -12.282 0.646 -2.477 1.00 97.25 81 ALA A N 1
ATOM 622 C CA . ALA A 1 81 ? -12.690 0.960 -3.842 1.00 97.25 81 ALA A CA 1
ATOM 623 C C . ALA A 1 81 ? -11.581 1.696 -4.613 1.00 97.25 81 ALA A C 1
ATOM 625 O O . ALA A 1 81 ? -11.276 1.324 -5.751 1.00 97.25 81 ALA A O 1
ATOM 626 N N . GLN A 1 82 ? -10.918 2.677 -3.993 1.00 96.25 82 GLN A N 1
ATOM 627 C CA . GLN A 1 82 ? -9.821 3.407 -4.640 1.00 96.25 82 GLN A CA 1
ATOM 628 C C . GLN A 1 82 ? -8.593 2.538 -4.903 1.00 96.25 82 GLN A C 1
ATOM 630 O O . GLN A 1 82 ? -8.021 2.583 -5.995 1.00 96.25 82 GLN A O 1
ATOM 635 N N . LEU A 1 83 ? -8.223 1.672 -3.960 1.00 96.12 83 LEU A N 1
ATOM 636 C CA . LEU A 1 83 ? -7.146 0.701 -4.168 1.00 96.12 83 LEU A CA 1
ATOM 637 C C . LEU A 1 83 ? -7.462 -0.264 -5.313 1.00 96.12 83 LEU A C 1
ATOM 639 O O . LEU A 1 83 ? -6.575 -0.615 -6.096 1.00 96.12 83 LEU A O 1
ATOM 643 N N . THR A 1 84 ? -8.729 -0.654 -5.459 1.00 96.44 84 THR A N 1
ATOM 644 C CA . THR A 1 84 ? -9.179 -1.476 -6.587 1.00 96.44 84 THR A CA 1
ATOM 645 C C . THR A 1 84 ? -9.050 -0.733 -7.916 1.00 96.44 84 THR A C 1
ATOM 647 O O . THR A 1 84 ? -8.570 -1.323 -8.887 1.00 96.44 84 THR A O 1
ATOM 650 N N . ARG A 1 85 ? -9.416 0.554 -7.969 1.00 94.88 85 ARG A N 1
ATOM 651 C CA . ARG A 1 85 ? -9.263 1.395 -9.169 1.00 94.88 85 ARG A CA 1
ATOM 652 C C . ARG A 1 85 ? -7.799 1.576 -9.557 1.00 94.88 85 ARG A C 1
ATOM 654 O O . ARG A 1 85 ? -7.460 1.337 -10.712 1.00 94.88 85 ARG A O 1
ATOM 661 N N . LEU A 1 86 ? -6.922 1.895 -8.603 1.00 92.94 86 LEU A N 1
ATOM 662 C CA . LEU A 1 86 ? -5.475 2.002 -8.843 1.00 92.94 86 LEU A CA 1
ATOM 663 C C . LEU A 1 86 ? -4.890 0.692 -9.381 1.00 92.94 86 LEU A C 1
ATOM 665 O O . LEU A 1 86 ? -4.164 0.688 -10.375 1.00 92.94 86 LEU A O 1
ATOM 669 N N . LYS A 1 87 ? -5.254 -0.436 -8.763 1.00 94.50 87 LYS A N 1
ATOM 670 C CA . LYS A 1 87 ? -4.852 -1.768 -9.226 1.00 94.50 87 LYS A CA 1
ATOM 671 C C . LYS A 1 87 ? -5.326 -2.029 -10.656 1.00 94.50 87 LYS A C 1
ATOM 673 O O . LYS A 1 87 ? -4.546 -2.521 -11.464 1.00 94.50 87 LYS A O 1
ATOM 678 N N . ASN A 1 88 ? -6.585 -1.730 -10.974 1.00 94.25 88 ASN A N 1
ATOM 679 C CA . ASN A 1 88 ? -7.127 -1.945 -12.316 1.00 94.25 88 ASN A CA 1
ATOM 680 C C . ASN A 1 88 ? -6.457 -1.028 -13.351 1.00 94.25 88 ASN A C 1
ATOM 682 O O . ASN A 1 88 ? -6.081 -1.517 -14.408 1.00 94.25 88 ASN A O 1
ATOM 686 N N . SER A 1 89 ? -6.192 0.236 -13.018 1.00 91.44 89 SER A N 1
ATOM 687 C CA . SER A 1 89 ? -5.441 1.154 -13.887 1.00 91.44 89 SER A CA 1
ATOM 688 C C . SER A 1 89 ? -4.062 0.592 -14.259 1.00 91.44 89 SER A C 1
ATOM 690 O O . SER A 1 89 ? -3.667 0.571 -15.425 1.00 91.44 89 SER A O 1
ATOM 692 N N . MET A 1 90 ? -3.357 0.020 -13.278 1.00 91.56 90 MET A N 1
ATOM 693 C CA . MET A 1 90 ? -2.063 -0.626 -13.503 1.00 91.56 90 MET A CA 1
ATOM 694 C C . MET A 1 90 ? -2.177 -1.953 -14.273 1.00 91.56 90 MET A C 1
ATOM 696 O O . MET A 1 90 ? -1.426 -2.205 -15.215 1.00 91.56 90 MET A O 1
ATOM 700 N N . LEU A 1 91 ? -3.085 -2.842 -13.865 1.00 91.06 91 LEU A N 1
ATOM 701 C CA . LEU A 1 91 ? -3.117 -4.221 -14.359 1.00 91.06 91 LEU A CA 1
ATOM 702 C C . LEU A 1 91 ? -3.955 -4.420 -15.622 1.00 91.06 91 LEU A C 1
ATOM 704 O O . LEU A 1 91 ? -3.650 -5.341 -16.382 1.00 91.06 91 LEU A O 1
ATOM 708 N N . VAL A 1 92 ? -4.999 -3.622 -15.819 1.00 89.38 92 VAL A N 1
ATOM 709 C CA . VAL A 1 92 ? -5.976 -3.751 -16.909 1.00 89.38 92 VAL A CA 1
ATOM 710 C C . VAL A 1 92 ? -5.725 -2.679 -17.961 1.00 89.38 92 VAL A C 1
ATOM 712 O O . VAL A 1 92 ? -5.541 -3.020 -19.125 1.00 89.38 92 VAL A O 1
ATOM 715 N N . ASP A 1 93 ? -5.616 -1.416 -17.544 1.00 85.75 93 ASP A N 1
ATOM 716 C CA . ASP A 1 93 ? -5.500 -0.288 -18.481 1.00 85.75 93 ASP A CA 1
ATOM 717 C C . ASP A 1 93 ? -4.054 -0.055 -18.960 1.00 85.75 93 ASP A C 1
ATOM 719 O O . ASP A 1 93 ? -3.806 0.727 -19.875 1.00 85.75 93 ASP A O 1
ATOM 723 N N . GLY A 1 94 ? -3.079 -0.748 -18.358 1.00 78.56 94 GLY A N 1
ATOM 724 C CA . GLY A 1 94 ? -1.669 -0.683 -18.748 1.00 78.56 94 GLY A CA 1
ATOM 725 C C . GLY A 1 94 ? -0.959 0.608 -18.333 1.00 78.56 94 GLY A C 1
ATOM 726 O O . GLY A 1 94 ? 0.158 0.862 -18.787 1.00 78.56 94 GLY A O 1
ATOM 727 N N . HIS A 1 95 ? -1.562 1.414 -17.454 1.00 82.31 95 HIS A N 1
ATOM 728 C CA . HIS A 1 95 ? -0.946 2.607 -16.874 1.00 82.31 95 HIS A CA 1
ATOM 729 C C . HIS A 1 95 ? -0.002 2.216 -15.737 1.00 82.31 95 HIS A C 1
ATOM 731 O O . HIS A 1 95 ? -0.245 2.483 -14.563 1.00 82.31 95 HIS A O 1
ATOM 737 N N . LEU A 1 96 ? 1.069 1.510 -16.081 1.00 81.31 96 LEU A N 1
ATOM 738 C CA . LEU A 1 96 ? 2.068 1.094 -15.115 1.00 81.31 96 LEU A CA 1
ATOM 739 C C . LEU A 1 96 ? 3.110 2.203 -14.941 1.00 81.31 96 LEU A C 1
ATOM 741 O O . LEU A 1 96 ? 3.938 2.418 -15.819 1.00 81.31 96 LEU A O 1
ATOM 745 N N . ASP A 1 97 ? 3.075 2.901 -13.809 1.00 77.94 97 ASP A N 1
ATOM 746 C CA . ASP A 1 97 ? 4.090 3.891 -13.446 1.00 77.94 97 ASP A CA 1
ATOM 747 C C . ASP A 1 97 ? 4.507 3.743 -11.968 1.00 77.94 97 ASP A C 1
ATOM 749 O O . ASP A 1 97 ? 3.787 3.172 -11.140 1.00 77.94 97 ASP A O 1
ATOM 753 N N . SER A 1 98 ? 5.707 4.229 -11.631 1.00 76.06 98 SER A N 1
ATOM 754 C CA . SER A 1 98 ? 6.260 4.142 -10.268 1.00 76.06 98 SER A CA 1
ATOM 755 C C . SER A 1 98 ? 5.384 4.827 -9.215 1.00 76.06 98 SER A C 1
ATOM 757 O O . SER A 1 98 ? 5.385 4.422 -8.051 1.00 76.06 98 SER A O 1
ATOM 759 N N . ARG A 1 99 ? 4.657 5.876 -9.606 1.00 79.81 99 ARG A N 1
ATOM 760 C CA . ARG A 1 99 ? 3.819 6.679 -8.715 1.00 79.81 99 ARG A CA 1
ATOM 761 C C . ARG A 1 99 ? 2.562 5.901 -8.334 1.00 79.81 99 ARG A C 1
ATOM 763 O O . ARG A 1 99 ? 2.309 5.746 -7.146 1.00 79.81 99 ARG A O 1
ATOM 770 N N . LEU A 1 100 ? 1.828 5.340 -9.290 1.00 84.19 100 LEU A N 1
ATOM 771 C CA . LEU A 1 100 ? 0.632 4.531 -9.037 1.00 84.19 100 LEU A CA 1
ATOM 772 C C . LEU A 1 100 ? 0.960 3.287 -8.204 1.00 84.19 100 LEU A C 1
ATOM 774 O O . LEU A 1 100 ? 0.221 2.964 -7.273 1.00 84.19 100 LEU A O 1
ATOM 778 N N . LEU A 1 101 ? 2.106 2.643 -8.460 1.00 83.56 101 LEU A N 1
ATOM 779 C CA . LEU A 1 101 ? 2.587 1.534 -7.632 1.00 83.56 101 LEU A CA 1
ATOM 780 C C . LEU A 1 101 ? 2.814 1.978 -6.182 1.00 83.56 101 LEU A C 1
ATOM 782 O O . LEU A 1 101 ? 2.348 1.324 -5.249 1.00 83.56 101 LEU A O 1
ATOM 786 N N . LYS A 1 102 ? 3.502 3.107 -5.984 1.00 81.00 102 LYS A N 1
ATOM 787 C CA . LYS A 1 102 ? 3.762 3.666 -4.654 1.00 81.00 102 LYS A CA 1
ATOM 788 C C . LYS A 1 102 ? 2.459 4.017 -3.929 1.00 81.00 102 LYS A C 1
ATOM 790 O O . LYS A 1 102 ? 2.301 3.657 -2.763 1.00 81.00 102 LYS A O 1
ATOM 795 N N . GLN A 1 103 ? 1.519 4.668 -4.614 1.00 85.81 103 GLN A N 1
ATOM 796 C CA . GLN A 1 103 ? 0.205 5.011 -4.063 1.00 85.81 103 GLN A CA 1
ATOM 797 C C . GLN A 1 103 ? -0.557 3.768 -3.611 1.00 85.81 103 GLN A C 1
ATOM 799 O O . GLN A 1 103 ? -1.070 3.724 -2.492 1.00 85.81 103 GLN A O 1
ATOM 804 N N . TRP A 1 104 ? -0.574 2.742 -4.459 1.00 91.19 104 TRP A N 1
ATOM 805 C CA . TRP A 1 104 ? -1.257 1.492 -4.173 1.00 91.19 104 TRP A CA 1
ATOM 806 C C . TRP A 1 104 ? -0.634 0.749 -2.984 1.00 91.19 104 TRP A C 1
ATOM 808 O O . TRP A 1 104 ? -1.357 0.375 -2.064 1.00 91.19 104 TRP A O 1
ATOM 818 N N . VAL A 1 105 ? 0.697 0.590 -2.944 1.00 87.25 105 VAL A N 1
ATOM 819 C CA . VAL A 1 105 ? 1.397 -0.099 -1.838 1.00 87.25 105 VAL A CA 1
ATOM 820 C C . VAL A 1 105 ? 1.164 0.615 -0.508 1.00 87.25 105 VAL A C 1
ATOM 822 O O . VAL A 1 105 ? 0.827 -0.027 0.489 1.00 87.25 105 VAL A O 1
ATOM 825 N N . ASN A 1 106 ? 1.304 1.942 -0.489 1.00 85.06 106 ASN A N 1
ATOM 826 C CA . ASN A 1 106 ? 1.119 2.739 0.722 1.00 85.06 106 ASN A CA 1
ATOM 827 C C . ASN A 1 106 ? -0.328 2.684 1.223 1.00 85.06 106 ASN A C 1
ATOM 829 O O . ASN A 1 106 ? -0.560 2.474 2.415 1.00 85.06 106 ASN A O 1
ATOM 833 N N . GLY A 1 107 ? -1.301 2.820 0.319 1.00 90.62 107 GLY A N 1
ATOM 834 C CA . GLY A 1 107 ? -2.711 2.736 0.680 1.00 90.62 107 GLY A CA 1
ATOM 835 C C . GLY A 1 107 ? -3.123 1.332 1.134 1.00 90.62 107 GLY A C 1
ATOM 836 O O . GLY A 1 107 ? -3.860 1.213 2.107 1.00 90.62 107 GLY A O 1
ATOM 837 N N . ALA A 1 108 ? -2.604 0.264 0.520 1.00 92.81 108 ALA A N 1
ATOM 838 C CA . ALA A 1 108 ? -2.868 -1.117 0.938 1.00 92.81 108 ALA A CA 1
ATOM 839 C C . ALA A 1 108 ? -2.275 -1.433 2.326 1.00 92.81 108 ALA A C 1
ATOM 841 O O . ALA A 1 108 ? -2.922 -2.078 3.161 1.00 92.81 108 ALA A O 1
ATOM 842 N N . ALA A 1 109 ? -1.071 -0.926 2.615 1.00 88.38 109 ALA A N 1
ATOM 843 C CA . ALA A 1 109 ? -0.469 -1.016 3.944 1.00 88.38 109 ALA A CA 1
ATOM 844 C C . ALA A 1 109 ? -1.326 -0.294 4.997 1.00 88.38 109 ALA A C 1
ATOM 846 O O . ALA A 1 109 ? -1.642 -0.869 6.042 1.00 88.38 109 ALA A O 1
ATOM 847 N N . PHE A 1 110 ? -1.768 0.931 4.701 1.00 89.56 110 PHE A N 1
ATOM 848 C CA . PHE A 1 110 ? -2.652 1.686 5.587 1.00 89.56 110 PHE A CA 1
ATOM 849 C C . PHE A 1 110 ? -4.010 1.011 5.779 1.00 89.56 110 PHE A C 1
ATOM 851 O O . PHE A 1 110 ? -4.469 0.882 6.910 1.00 89.56 110 PHE A O 1
ATOM 858 N N . HIS A 1 111 ? -4.636 0.528 4.703 1.00 94.12 111 HIS A N 1
ATOM 859 C CA . HIS A 1 111 ? -5.918 -0.178 4.761 1.00 94.12 111 HIS A CA 1
ATOM 860 C C . HIS A 1 111 ? -5.839 -1.408 5.665 1.00 94.12 111 HIS A C 1
ATOM 862 O O . HIS A 1 111 ? -6.710 -1.616 6.507 1.00 94.12 111 HIS A O 1
ATOM 868 N N . THR A 1 112 ? -4.740 -2.161 5.591 1.00 92.81 112 THR A N 1
ATOM 869 C CA . THR A 1 112 ? -4.521 -3.302 6.490 1.00 92.81 112 THR A CA 1
ATOM 870 C C . THR A 1 112 ? -4.422 -2.858 7.955 1.00 92.81 112 THR A C 1
ATOM 872 O O . THR A 1 112 ? -5.040 -3.473 8.821 1.00 92.81 112 THR A O 1
ATOM 875 N N . GLN A 1 113 ? -3.708 -1.768 8.254 1.00 88.19 113 GLN A N 1
ATOM 876 C CA . GLN A 1 113 ? -3.621 -1.215 9.616 1.00 88.19 113 GLN A CA 1
ATOM 877 C C . GLN A 1 113 ? -4.960 -0.667 10.122 1.00 88.19 113 GLN A C 1
ATOM 879 O O . GLN A 1 113 ? -5.311 -0.865 11.285 1.00 88.19 113 GLN A O 1
ATOM 884 N N . MET A 1 114 ? -5.742 -0.033 9.250 1.00 92.00 114 MET A N 1
ATOM 885 C CA . MET A 1 114 ? -7.102 0.405 9.553 1.00 92.00 114 MET A CA 1
ATOM 886 C C . MET A 1 114 ? -8.005 -0.784 9.901 1.00 92.00 114 MET A C 1
ATOM 888 O O . MET A 1 114 ? -8.754 -0.706 10.869 1.00 92.00 114 MET A O 1
ATOM 892 N N . LEU A 1 115 ? -7.889 -1.913 9.196 1.00 95.19 115 LEU A N 1
ATOM 893 C CA . LEU A 1 115 ? -8.631 -3.136 9.524 1.00 95.19 115 LEU A CA 1
ATOM 894 C C . LEU A 1 115 ? -8.177 -3.779 10.845 1.00 95.19 115 LEU A C 1
ATOM 896 O O . LEU A 1 115 ? -9.008 -4.325 11.570 1.00 95.19 115 LEU A O 1
ATOM 900 N N . ILE A 1 116 ? -6.887 -3.702 11.192 1.00 89.19 116 ILE A N 1
ATOM 901 C CA . ILE A 1 116 ? -6.399 -4.111 12.523 1.00 89.19 116 ILE A CA 1
ATOM 902 C C . ILE A 1 116 ? -7.017 -3.213 13.600 1.00 89.19 116 ILE A C 1
ATOM 904 O O . ILE A 1 116 ? -7.474 -3.706 14.631 1.00 89.19 116 ILE A O 1
ATOM 908 N N . HIS A 1 117 ? -7.063 -1.901 13.364 1.00 89.69 117 HIS A N 1
ATOM 909 C CA . HIS A 1 117 ? -7.699 -0.961 14.281 1.00 89.69 117 HIS A CA 1
ATOM 910 C C . HIS A 1 117 ? -9.209 -1.212 14.410 1.00 89.69 117 HIS A C 1
ATOM 912 O O . HIS A 1 117 ? -9.721 -1.243 15.527 1.00 89.69 117 HIS A O 1
ATOM 918 N N . GLN A 1 118 ? -9.906 -1.483 13.304 1.00 93.38 118 GLN A N 1
ATOM 919 C CA . GLN A 1 118 ? -11.313 -1.885 13.321 1.00 93.38 118 GLN A CA 1
ATOM 920 C C . GLN A 1 118 ? -11.516 -3.136 14.185 1.00 93.38 118 GLN A C 1
ATOM 922 O O . GLN A 1 118 ? -12.391 -3.142 15.046 1.00 93.38 118 GLN A O 1
ATOM 927 N N . ALA A 1 119 ? -10.674 -4.161 14.018 1.00 92.38 119 ALA A N 1
ATOM 928 C CA . ALA A 1 119 ? -10.761 -5.380 14.817 1.00 92.38 119 ALA A CA 1
ATOM 929 C C . ALA A 1 119 ? -10.602 -5.104 16.321 1.00 92.38 119 ALA A C 1
ATOM 931 O O . ALA A 1 119 ? -11.333 -5.677 17.122 1.00 92.38 119 ALA A O 1
ATOM 932 N N . ARG A 1 120 ? -9.715 -4.176 16.707 1.00 89.88 120 ARG A N 1
ATOM 933 C CA . ARG A 1 120 ? -9.569 -3.744 18.108 1.00 89.88 120 ARG A CA 1
ATOM 934 C C . ARG A 1 120 ? -10.835 -3.074 18.642 1.00 89.88 120 ARG A C 1
ATOM 936 O O . ARG A 1 120 ? -11.243 -3.373 19.758 1.00 89.88 120 ARG A O 1
ATOM 943 N N . LEU A 1 121 ? -11.463 -2.198 17.855 1.00 89.94 121 LEU A N 1
ATOM 944 C CA . LEU A 1 121 ? -12.723 -1.542 18.232 1.00 89.94 121 LEU A CA 1
ATOM 945 C C . LEU A 1 121 ? -13.883 -2.540 18.370 1.00 89.94 121 LEU A C 1
ATOM 947 O O . LEU A 1 121 ? -14.763 -2.346 19.203 1.00 89.94 121 LEU A O 1
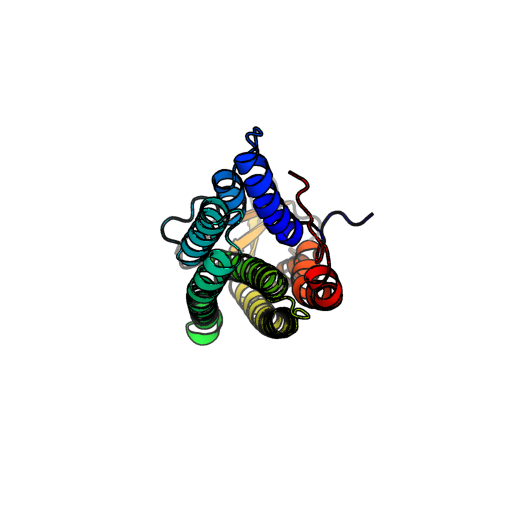ATOM 951 N N . GLU A 1 122 ? -13.880 -3.599 17.560 1.00 92.06 122 GLU A N 1
ATOM 952 C CA . GLU A 1 122 ? -14.903 -4.653 17.553 1.00 92.06 122 GLU A CA 1
ATOM 953 C C . GLU A 1 122 ? -14.641 -5.767 18.582 1.00 92.06 122 GLU A C 1
ATOM 955 O O . GLU A 1 122 ? -15.512 -6.607 18.796 1.00 92.06 122 GLU A O 1
ATOM 960 N N . GLY A 1 123 ? -13.455 -5.814 19.201 1.00 89.19 123 GLY A N 1
ATOM 961 C CA . GLY A 1 123 ? -13.027 -6.956 20.019 1.00 89.19 123 GLY A CA 1
ATOM 962 C C . GLY A 1 123 ? -12.834 -8.246 19.206 1.00 89.19 123 GLY A C 1
ATOM 963 O O . GLY A 1 123 ? -12.964 -9.344 19.744 1.00 89.19 123 GLY A O 1
ATOM 964 N N . ALA A 1 124 ? -12.559 -8.121 17.906 1.00 90.75 124 ALA A N 1
ATOM 965 C CA . ALA A 1 124 ? -12.412 -9.226 16.967 1.00 90.75 124 ALA A CA 1
ATOM 966 C C . ALA A 1 124 ? -10.953 -9.704 16.834 1.00 90.75 124 ALA A C 1
ATOM 968 O O . ALA A 1 124 ? -9.997 -9.036 17.221 1.00 90.75 124 ALA A O 1
ATOM 969 N N . ASP A 1 125 ? -10.771 -10.870 16.216 1.00 88.69 125 ASP A N 1
ATOM 970 C CA . ASP A 1 125 ? -9.478 -11.552 16.058 1.00 88.69 125 ASP A CA 1
ATOM 971 C C . ASP A 1 125 ? -8.570 -10.987 14.946 1.00 88.69 125 ASP A C 1
ATOM 973 O O . ASP A 1 125 ? -7.434 -11.435 14.778 1.00 88.69 125 ASP A O 1
ATOM 977 N N . GLY A 1 126 ? -9.055 -10.015 14.169 1.00 92.06 126 GLY A N 1
ATOM 978 C CA . GLY A 1 126 ? -8.333 -9.451 13.028 1.00 92.06 126 GLY A CA 1
ATOM 979 C C . GLY A 1 126 ? -8.423 -10.280 11.743 1.00 92.06 126 GLY A C 1
ATOM 980 O O . GLY A 1 126 ? -7.721 -9.971 10.779 1.00 92.06 126 GLY A O 1
ATOM 981 N N . SER A 1 127 ? -9.295 -11.290 11.663 1.00 94.56 127 SER A N 1
ATOM 982 C CA . SER A 1 127 ? -9.419 -12.161 10.481 1.00 94.56 127 SER A CA 1
ATOM 983 C C . SER A 1 127 ? -9.687 -11.400 9.175 1.00 94.56 127 SER A C 1
ATOM 985 O O . SER A 1 127 ? -9.187 -11.786 8.117 1.00 94.56 127 SER A O 1
ATOM 987 N N . ARG A 1 128 ? -10.421 -10.278 9.228 1.00 94.88 128 ARG A N 1
ATOM 988 C CA . ARG A 1 128 ? -10.636 -9.393 8.070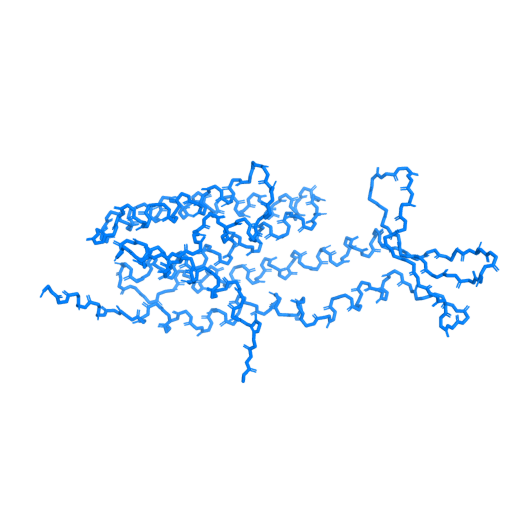 1.00 94.88 128 ARG A CA 1
ATOM 989 C C . ARG A 1 128 ? -9.330 -8.760 7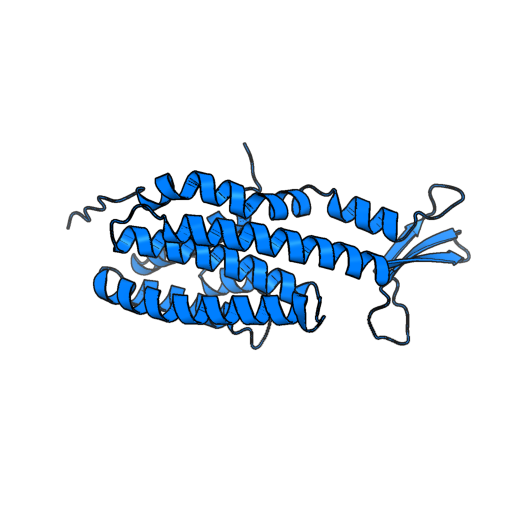.583 1.00 94.88 128 ARG A C 1
ATOM 991 O O . ARG A 1 128 ? -9.086 -8.742 6.380 1.00 94.88 128 ARG A O 1
ATOM 998 N N . ALA A 1 129 ? -8.477 -8.312 8.503 1.00 93.69 129 ALA A N 1
ATOM 999 C CA . ALA A 1 129 ? -7.165 -7.765 8.179 1.00 93.69 129 ALA A CA 1
ATOM 1000 C C . ALA A 1 129 ? -6.216 -8.848 7.631 1.00 93.69 129 ALA A C 1
ATOM 1002 O O . ALA A 1 129 ? -5.506 -8.587 6.664 1.00 93.69 129 ALA A O 1
ATOM 1003 N N . VAL A 1 130 ? -6.253 -10.078 8.171 1.00 95.44 130 VAL A N 1
ATOM 1004 C CA . VAL A 1 130 ? -5.488 -11.225 7.630 1.00 95.44 130 VAL A CA 1
ATOM 1005 C C . VAL A 1 130 ? -5.881 -11.510 6.182 1.00 95.44 130 VAL A C 1
ATOM 1007 O O . VAL A 1 130 ? -5.013 -11.633 5.318 1.00 95.44 130 VAL A O 1
ATOM 1010 N N . ARG A 1 131 ? -7.188 -11.576 5.895 1.00 97.19 131 ARG A N 1
ATOM 1011 C CA . ARG A 1 131 ? -7.683 -11.787 4.526 1.00 97.19 131 ARG A CA 1
ATOM 1012 C C . ARG A 1 131 ? -7.249 -10.661 3.591 1.00 97.19 131 ARG A C 1
ATOM 1014 O O . ARG A 1 131 ? -6.778 -10.948 2.495 1.00 97.19 131 ARG A O 1
ATOM 1021 N N . ALA A 1 132 ? -7.361 -9.406 4.028 1.00 96.25 132 ALA A N 1
ATOM 1022 C CA . ALA A 1 132 ? -6.918 -8.259 3.240 1.00 96.25 132 ALA A CA 1
ATOM 1023 C C . ALA A 1 132 ? -5.415 -8.324 2.931 1.00 96.25 132 ALA A C 1
ATOM 1025 O O . ALA A 1 132 ? -5.034 -8.206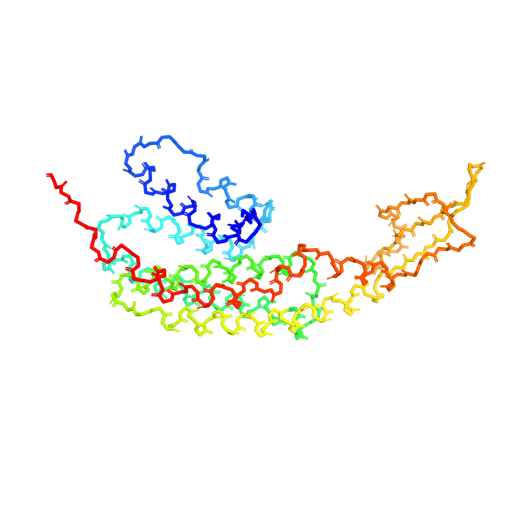 1.770 1.00 96.25 132 ALA A O 1
ATOM 1026 N N . ALA A 1 133 ? -4.571 -8.613 3.927 1.00 93.94 133 ALA A N 1
ATOM 1027 C CA . ALA A 1 133 ? -3.134 -8.788 3.730 1.00 93.94 133 ALA A CA 1
ATOM 1028 C C . ALA A 1 133 ? -2.823 -9.912 2.724 1.00 93.94 133 ALA A C 1
ATOM 1030 O O . ALA A 1 133 ? -2.010 -9.722 1.824 1.00 93.94 133 ALA A O 1
ATOM 1031 N N . GLY A 1 134 ? -3.519 -11.052 2.804 1.00 94.75 134 GLY A N 1
ATOM 1032 C CA . GLY A 1 134 ? -3.382 -12.135 1.823 1.00 94.75 134 GLY A CA 1
ATOM 1033 C C . GLY A 1 134 ? -3.746 -11.705 0.396 1.00 94.75 134 GLY A C 1
ATOM 1034 O O . GLY A 1 134 ? -3.004 -11.988 -0.545 1.00 94.75 134 GLY A O 1
ATOM 1035 N N . VAL A 1 135 ? -4.847 -10.964 0.232 1.00 96.44 135 VAL A N 1
ATOM 1036 C CA . VAL A 1 135 ? -5.262 -10.413 -1.070 1.00 96.44 135 VAL A CA 1
ATOM 1037 C C . VAL A 1 135 ? -4.230 -9.414 -1.598 1.00 96.44 135 VAL A C 1
ATOM 1039 O O . VAL A 1 135 ? -3.840 -9.498 -2.764 1.00 96.44 135 VAL A O 1
ATOM 1042 N N . TYR A 1 136 ? -3.738 -8.504 -0.757 1.00 95.56 136 TYR A N 1
ATOM 1043 C CA . TYR A 1 136 ? -2.718 -7.533 -1.152 1.00 95.56 136 TYR A CA 1
ATOM 1044 C C . TYR A 1 136 ? -1.386 -8.190 -1.495 1.00 95.56 136 TYR A C 1
ATOM 1046 O O . TYR A 1 136 ? -0.747 -7.775 -2.456 1.00 95.56 136 TYR A O 1
ATOM 1054 N N . GLN A 1 137 ? -1.000 -9.261 -0.804 1.00 93.94 137 GLN A N 1
ATOM 1055 C CA . GLN A 1 137 ? 0.186 -10.040 -1.149 1.00 93.94 137 GLN A CA 1
ATOM 1056 C C . GLN A 1 137 ? 0.083 -10.639 -2.559 1.00 93.94 137 GLN A C 1
ATOM 1058 O O . GLN A 1 137 ? 1.014 -10.531 -3.359 1.00 93.94 137 GLN A O 1
ATOM 1063 N N . GLN A 1 138 ? -1.058 -11.255 -2.880 1.00 95.06 138 GLN A N 1
ATOM 1064 C CA . GLN A 1 138 ? -1.299 -11.831 -4.204 1.00 95.06 138 GLN A CA 1
ATOM 1065 C C . GLN A 1 138 ? -1.292 -10.752 -5.292 1.00 95.06 138 GLN A C 1
ATOM 1067 O O . GLN A 1 138 ? -0.631 -10.908 -6.318 1.00 95.06 138 GLN A O 1
ATOM 1072 N N . GLN A 1 139 ? -1.987 -9.638 -5.055 1.00 94.81 139 GLN A N 1
ATOM 1073 C CA . GLN A 1 139 ? -2.054 -8.524 -6.003 1.00 94.81 139 GLN A CA 1
ATOM 1074 C C . GLN A 1 139 ? -0.686 -7.870 -6.210 1.00 94.81 139 GLN A C 1
ATOM 1076 O O . GLN A 1 139 ? -0.309 -7.608 -7.351 1.00 94.81 139 GLN A O 1
ATOM 1081 N N . LEU A 1 140 ? 0.085 -7.670 -5.139 1.00 91.62 140 LEU A N 1
ATOM 1082 C CA . LEU A 1 140 ? 1.424 -7.098 -5.208 1.00 91.62 140 LEU A CA 1
ATOM 1083 C C . LEU A 1 140 ? 2.363 -7.965 -6.045 1.00 91.62 140 LEU A C 1
ATOM 1085 O O . LEU A 1 140 ? 3.089 -7.421 -6.868 1.00 91.62 140 LEU A O 1
ATOM 1089 N N . ASN A 1 141 ? 2.323 -9.291 -5.892 1.00 91.31 141 ASN A N 1
ATOM 1090 C CA . ASN A 1 141 ? 3.136 -10.193 -6.713 1.00 91.31 141 ASN A CA 1
ATOM 1091 C C . ASN A 1 141 ? 2.849 -9.990 -8.210 1.00 91.31 141 ASN A C 1
ATOM 1093 O O . ASN A 1 141 ? 3.775 -9.762 -8.986 1.00 91.31 141 ASN A O 1
ATOM 1097 N N . VAL A 1 142 ? 1.568 -9.950 -8.595 1.00 93.81 142 VAL A N 1
ATOM 1098 C CA . VAL A 1 142 ? 1.157 -9.726 -9.992 1.00 93.81 142 VAL A CA 1
ATOM 1099 C C . VAL A 1 142 ? 1.588 -8.346 -10.499 1.00 93.81 142 VAL A C 1
ATOM 1101 O O . VAL A 1 142 ? 2.109 -8.233 -11.611 1.00 93.81 142 VAL A O 1
ATOM 1104 N N . ILE A 1 143 ? 1.393 -7.290 -9.700 1.00 91.06 143 ILE A N 1
ATOM 1105 C CA . ILE A 1 143 ? 1.804 -5.929 -10.073 1.00 91.06 143 ILE A CA 1
ATOM 1106 C C . ILE A 1 143 ? 3.325 -5.857 -10.234 1.00 91.06 143 ILE A C 1
ATOM 1108 O O . ILE A 1 143 ? 3.799 -5.301 -11.220 1.00 91.06 143 ILE A O 1
ATOM 1112 N N . MET A 1 144 ? 4.093 -6.443 -9.313 1.00 88.12 144 MET A N 1
ATOM 1113 C CA . MET A 1 144 ? 5.557 -6.422 -9.347 1.00 88.12 144 MET A CA 1
ATOM 1114 C C . MET A 1 144 ? 6.122 -7.177 -10.547 1.00 88.12 144 MET A C 1
ATOM 1116 O O . MET A 1 144 ? 7.098 -6.716 -11.139 1.00 88.12 144 MET A O 1
ATOM 1120 N N . ASP A 1 145 ? 5.507 -8.290 -10.944 1.00 91.06 145 ASP A N 1
ATOM 1121 C CA . ASP A 1 145 ? 5.917 -9.031 -12.138 1.00 91.06 145 ASP A CA 1
ATOM 1122 C C . ASP A 1 145 ? 5.622 -8.233 -13.416 1.00 91.06 145 ASP A C 1
ATOM 1124 O O . ASP A 1 145 ? 6.495 -8.093 -14.278 1.00 91.06 145 ASP A O 1
ATOM 1128 N N . LYS A 1 146 ? 4.439 -7.605 -13.514 1.00 90.69 146 LYS A N 1
ATOM 1129 C CA . LYS A 1 146 ? 4.150 -6.668 -14.615 1.00 90.69 146 LYS A CA 1
ATOM 1130 C C . LYS A 1 146 ? 5.102 -5.472 -14.613 1.00 90.69 146 LYS A C 1
ATOM 1132 O O . LYS A 1 146 ? 5.537 -5.051 -15.681 1.00 90.69 146 LYS A O 1
ATOM 1137 N N . TYR A 1 147 ? 5.463 -4.959 -13.440 1.00 85.94 147 TYR A N 1
ATOM 1138 C CA . TYR A 1 147 ? 6.368 -3.819 -13.284 1.00 85.94 147 TYR A CA 1
ATOM 1139 C C . TYR A 1 147 ? 7.789 -4.138 -13.709 1.00 85.94 147 TYR A C 1
ATOM 1141 O O . TYR A 1 147 ? 8.419 -3.344 -14.406 1.00 85.94 147 TYR A O 1
ATOM 1149 N N . LYS A 1 148 ? 8.261 -5.343 -13.396 1.00 87.31 148 LYS A N 1
ATOM 1150 C CA . LYS A 1 148 ? 9.530 -5.851 -13.907 1.00 87.31 148 LYS A CA 1
ATOM 1151 C C . LYS A 1 148 ? 9.535 -5.913 -15.435 1.00 87.31 148 LYS A C 1
ATOM 1153 O O . LYS A 1 148 ? 10.469 -5.422 -16.063 1.00 87.31 148 LYS A O 1
ATOM 1158 N N . ASN A 1 149 ? 8.477 -6.461 -16.031 1.00 88.88 149 ASN A N 1
ATOM 1159 C CA . ASN A 1 149 ? 8.353 -6.574 -17.487 1.00 88.88 149 ASN A CA 1
ATOM 1160 C C . ASN A 1 149 ? 8.252 -5.207 -18.175 1.00 88.88 149 ASN A C 1
ATOM 1162 O O . ASN A 1 149 ? 8.896 -4.993 -19.200 1.00 88.88 149 ASN A O 1
ATOM 1166 N N . TYR A 1 150 ? 7.503 -4.269 -17.590 1.00 84.44 150 TYR A N 1
ATOM 1167 C CA . TYR A 1 150 ? 7.449 -2.881 -18.047 1.00 84.44 150 TYR A CA 1
ATOM 1168 C C . TYR A 1 150 ? 8.843 -2.249 -18.054 1.00 84.44 150 TYR A C 1
ATOM 1170 O O . TYR A 1 150 ? 9.287 -1.757 -19.090 1.00 84.44 150 TYR A O 1
ATOM 1178 N N . LEU A 1 151 ? 9.567 -2.335 -16.932 1.00 82.75 151 LEU A N 1
ATOM 1179 C CA . LEU A 1 151 ? 10.917 -1.787 -16.819 1.00 82.75 151 LEU A CA 1
ATOM 1180 C C . LEU A 1 151 ? 11.880 -2.423 -17.822 1.00 82.75 151 LEU A C 1
ATOM 1182 O O . LEU A 1 151 ? 12.651 -1.696 -18.440 1.00 82.75 151 LEU A O 1
ATOM 1186 N N . ASN A 1 152 ? 11.800 -3.736 -18.047 1.00 86.19 152 ASN A N 1
ATOM 1187 C CA . ASN A 1 152 ? 12.581 -4.418 -19.085 1.00 86.19 152 ASN A CA 1
ATOM 1188 C C . ASN A 1 152 ? 12.296 -3.885 -20.498 1.00 86.19 152 ASN A C 1
ATOM 1190 O O . ASN A 1 152 ? 13.197 -3.868 -21.330 1.00 86.19 152 ASN A O 1
ATOM 1194 N N . GLY A 1 153 ? 11.065 -3.449 -20.777 1.00 84.06 153 GLY A N 1
ATOM 1195 C CA . GLY A 1 153 ? 10.679 -2.895 -22.077 1.00 84.06 153 GLY A CA 1
ATOM 1196 C C . GLY A 1 153 ? 11.116 -1.446 -22.304 1.00 84.06 153 GLY A C 1
ATOM 1197 O O . GLY A 1 153 ? 11.279 -1.033 -23.452 1.00 84.06 153 GLY A O 1
ATOM 1198 N N . ILE A 1 154 ? 11.307 -0.671 -21.231 1.00 80.06 154 ILE A N 1
ATOM 1199 C CA . ILE A 1 154 ? 11.668 0.754 -21.327 1.00 80.06 154 ILE A CA 1
ATOM 1200 C C . ILE A 1 154 ? 13.121 1.055 -20.947 1.00 80.06 154 ILE A C 1
ATOM 1202 O O . ILE A 1 154 ? 13.605 2.137 -21.269 1.00 80.06 154 ILE A O 1
ATOM 1206 N N . THR A 1 155 ? 13.816 0.133 -20.277 1.00 82.44 155 THR A N 1
ATOM 1207 C CA . THR A 1 155 ? 15.190 0.327 -19.792 1.00 82.44 155 THR A CA 1
ATOM 1208 C C . THR A 1 155 ? 16.190 -0.229 -20.791 1.00 82.44 155 THR A C 1
ATOM 1210 O O . THR A 1 155 ? 16.152 -1.411 -21.128 1.00 82.44 155 THR A O 1
ATOM 1213 N N . TYR A 1 156 ? 17.144 0.592 -21.216 1.00 81.25 156 TYR A N 1
ATOM 1214 C CA . TYR A 1 156 ? 18.256 0.143 -22.050 1.00 81.25 156 TYR A CA 1
ATOM 1215 C C . TYR A 1 156 ? 19.524 0.940 -21.748 1.00 81.25 156 TYR A C 1
ATOM 1217 O O . TYR A 1 156 ? 19.474 2.018 -21.151 1.00 81.25 156 TYR A O 1
ATOM 1225 N N . LEU A 1 157 ? 20.671 0.387 -22.145 1.00 80.00 157 LEU A N 1
ATOM 1226 C CA . LEU A 1 157 ? 21.948 1.082 -22.074 1.00 80.00 157 LEU A CA 1
ATOM 1227 C C . LEU A 1 157 ? 22.421 1.480 -23.461 1.00 80.00 157 LEU A C 1
ATOM 1229 O O . LEU A 1 157 ? 22.370 0.682 -24.394 1.00 80.00 157 LEU A O 1
ATOM 1233 N N . GLY A 1 158 ? 22.881 2.721 -23.565 1.00 75.62 158 GLY A N 1
ATOM 1234 C CA . GLY A 1 158 ? 23.635 3.215 -24.707 1.00 75.62 158 GLY A CA 1
ATOM 1235 C C . GLY A 1 158 ? 25.086 3.430 -24.300 1.00 75.62 158 GLY A C 1
ATOM 1236 O O . GLY A 1 158 ? 25.372 3.825 -23.165 1.00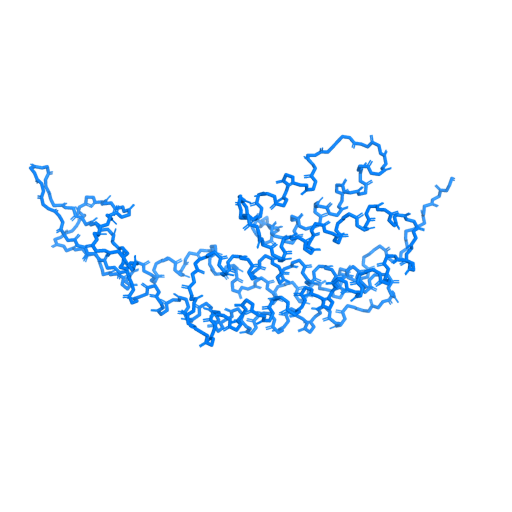 75.62 158 GLY A O 1
ATOM 1237 N N . SER A 1 159 ? 25.995 3.136 -25.221 1.00 74.38 159 SER A N 1
ATOM 1238 C CA . SER A 1 159 ? 27.382 3.568 -25.110 1.00 74.38 159 SER A CA 1
ATOM 1239 C C . SER A 1 159 ? 27.471 5.000 -25.610 1.00 74.38 159 SER A C 1
ATOM 1241 O O . SER A 1 159 ? 27.037 5.279 -26.726 1.00 74.38 159 SER A O 1
ATOM 1243 N N . ASP A 1 160 ? 28.008 5.881 -24.776 1.00 71.12 160 ASP A N 1
ATOM 1244 C CA . ASP A 1 160 ? 28.320 7.252 -25.162 1.00 71.12 160 ASP A CA 1
ATOM 1245 C C . ASP A 1 160 ? 29.838 7.441 -25.157 1.00 71.12 160 ASP A C 1
ATOM 1247 O O . ASP A 1 160 ? 30.550 6.876 -24.311 1.00 71.12 160 ASP A O 1
ATOM 1251 N N . HIS A 1 161 ? 30.334 8.189 -26.135 1.00 72.19 161 HIS A N 1
ATOM 1252 C CA . HIS A 1 161 ? 31.757 8.390 -26.365 1.00 72.19 161 HIS A CA 1
ATOM 1253 C C . HIS A 1 161 ? 32.058 9.880 -26.381 1.00 72.19 161 HIS A C 1
ATOM 1255 O O . HIS A 1 161 ? 31.667 10.586 -27.303 1.00 72.19 161 HIS A O 1
ATOM 1261 N N . ASP A 1 162 ? 32.840 10.316 -25.398 1.00 69.69 162 ASP A N 1
ATOM 1262 C CA . ASP A 1 162 ? 33.378 11.670 -25.338 1.00 69.69 162 ASP A CA 1
ATOM 1263 C C . ASP A 1 162 ? 34.911 11.637 -25.311 1.00 69.69 162 ASP A C 1
ATOM 1265 O O . ASP A 1 162 ? 35.542 10.587 -25.156 1.00 69.69 162 ASP A O 1
ATOM 1269 N N . LEU A 1 163 ? 35.532 12.819 -25.381 1.00 67.25 163 LEU A N 1
ATOM 1270 C CA . LEU A 1 163 ? 36.988 13.013 -25.280 1.00 67.25 163 LEU A CA 1
ATOM 1271 C C . LEU A 1 163 ? 37.621 12.382 -24.018 1.00 67.25 163 LEU A C 1
ATOM 1273 O O . LEU A 1 163 ? 38.830 12.174 -23.971 1.00 67.25 163 LEU A O 1
ATOM 1277 N N . LEU A 1 164 ? 36.819 12.078 -22.990 1.00 67.94 164 LEU A N 1
ATOM 1278 C CA . LEU A 1 164 ? 37.246 11.527 -21.696 1.00 67.94 164 LEU A CA 1
ATOM 1279 C C . LEU A 1 164 ? 37.160 9.985 -21.605 1.00 67.94 164 LEU A C 1
ATOM 1281 O O . LEU A 1 164 ? 37.569 9.404 -20.586 1.00 67.94 164 LEU A O 1
ATOM 1285 N N . GLY A 1 165 ? 36.656 9.321 -22.652 1.00 72.94 165 GLY A N 1
ATOM 1286 C CA . GLY A 1 165 ? 36.560 7.863 -22.771 1.00 72.94 165 GLY A CA 1
ATOM 1287 C C . GLY A 1 165 ? 35.137 7.350 -23.012 1.00 72.94 165 GLY A C 1
ATOM 1288 O O . GLY A 1 165 ? 34.215 8.113 -23.285 1.00 72.94 165 GLY A O 1
ATOM 1289 N N . SER A 1 166 ? 34.971 6.030 -22.911 1.00 78.25 166 SER A N 1
ATOM 1290 C CA . SER A 1 166 ? 33.683 5.353 -23.096 1.00 78.25 166 SER A CA 1
ATOM 1291 C C . SER A 1 166 ? 32.871 5.298 -21.800 1.00 78.25 166 SER A C 1
ATOM 1293 O O . SER A 1 166 ? 33.384 4.937 -20.729 1.00 78.25 166 SER A O 1
ATOM 1295 N N . PHE A 1 167 ? 31.581 5.603 -21.906 1.00 81.31 167 PHE A N 1
ATOM 1296 C CA . PHE A 1 167 ? 30.624 5.554 -20.806 1.00 81.31 167 PHE A CA 1
ATOM 1297 C C . PHE A 1 167 ? 29.450 4.643 -21.155 1.00 81.31 167 PHE A C 1
ATOM 1299 O O . PHE A 1 167 ? 29.035 4.537 -22.306 1.00 81.31 167 PHE A O 1
ATOM 1306 N N . CYS A 1 168 ? 28.894 3.998 -20.134 1.00 81.56 168 CYS A N 1
ATOM 1307 C CA . CYS A 1 168 ? 27.602 3.338 -20.230 1.00 81.56 168 CYS A CA 1
ATOM 1308 C C . CYS A 1 168 ? 26.556 4.258 -19.613 1.00 81.56 168 CYS A C 1
ATOM 1310 O O . CYS A 1 168 ? 26.641 4.587 -18.425 1.00 81.56 168 CYS A O 1
ATOM 1312 N N . CYS A 1 169 ? 25.577 4.662 -20.409 1.00 81.38 169 CYS A N 1
ATOM 1313 C CA . CYS A 1 169 ? 24.485 5.518 -19.977 1.00 81.38 169 CYS A CA 1
ATOM 1314 C C . CYS A 1 169 ? 23.186 4.716 -19.927 1.00 81.38 169 CYS A C 1
ATOM 1316 O O . CYS A 1 169 ? 22.845 3.989 -20.858 1.00 81.38 169 CYS A O 1
ATOM 1318 N N . LEU A 1 170 ? 22.481 4.826 -18.804 1.00 78.62 170 LEU A N 1
ATOM 1319 C CA . LEU A 1 170 ? 21.169 4.236 -18.586 1.00 78.62 170 LEU A CA 1
ATOM 1320 C C . LEU A 1 170 ? 20.095 5.184 -19.117 1.00 78.62 170 LEU A C 1
ATOM 1322 O O . LEU A 1 170 ? 20.019 6.335 -18.679 1.00 78.62 170 LEU A O 1
ATOM 1326 N N . TYR A 1 171 ? 19.242 4.677 -19.998 1.00 77.06 171 TYR A N 1
ATOM 1327 C CA . TYR A 1 171 ? 18.139 5.423 -20.589 1.00 77.06 171 TYR A CA 1
ATOM 1328 C C . TYR A 1 171 ? 16.796 4.774 -20.255 1.00 77.06 171 TYR A C 1
ATOM 1330 O O . TYR A 1 171 ? 16.694 3.551 -20.115 1.00 77.06 171 TYR A O 1
ATOM 1338 N N . PHE A 1 172 ? 15.760 5.612 -20.183 1.00 74.69 172 PHE A N 1
ATOM 1339 C CA . PHE A 1 172 ? 14.365 5.196 -20.086 1.00 74.69 172 PHE A CA 1
ATOM 1340 C C . PHE A 1 172 ? 13.608 5.692 -21.318 1.00 74.69 172 PHE A C 1
ATOM 1342 O O . PHE A 1 172 ? 13.586 6.889 -21.609 1.00 74.69 172 PHE A O 1
ATOM 1349 N N . LYS A 1 173 ? 12.976 4.781 -22.056 1.00 70.88 173 LYS A N 1
ATOM 1350 C CA . LYS A 1 173 ? 12.132 5.115 -23.208 1.00 70.88 173 LYS A CA 1
ATOM 1351 C C . LYS A 1 173 ? 10.718 5.462 -22.745 1.00 70.88 173 LYS A C 1
ATOM 1353 O O . LYS A 1 173 ? 9.771 4.725 -23.001 1.00 70.88 173 LYS A O 1
ATOM 1358 N N . GLU A 1 174 ? 10.567 6.573 -22.037 1.00 60.56 174 GLU A N 1
ATOM 1359 C CA . GLU A 1 174 ? 9.276 6.976 -21.474 1.00 60.56 174 GLU A CA 1
ATOM 1360 C C . GLU A 1 174 ? 8.653 8.103 -22.309 1.00 60.56 174 GLU A C 1
ATOM 1362 O O . GLU A 1 174 ? 8.958 9.266 -22.090 1.00 60.56 174 GLU A O 1
ATOM 1367 N N . ARG A 1 175 ? 7.825 7.757 -23.313 1.00 51.91 175 ARG A N 1
ATOM 1368 C CA . ARG A 1 175 ? 6.977 8.645 -24.161 1.00 51.91 175 ARG A CA 1
ATOM 1369 C C . ARG A 1 175 ? 7.596 9.941 -24.749 1.00 51.91 175 ARG A C 1
ATOM 1371 O O . ARG A 1 175 ? 6.887 10.653 -25.455 1.00 51.91 175 ARG A O 1
ATOM 1378 N N . GLN A 1 176 ? 8.871 10.252 -24.531 1.00 49.50 176 GLN A N 1
ATOM 1379 C CA . GLN A 1 176 ? 9.549 11.447 -25.030 1.00 49.50 176 GLN A CA 1
ATOM 1380 C C . GLN A 1 176 ? 10.417 11.136 -26.253 1.00 49.50 176 GLN A C 1
ATOM 1382 O O . GLN A 1 176 ? 11.024 10.071 -26.359 1.00 49.50 176 GLN A O 1
ATOM 1387 N N . LEU A 1 177 ? 10.469 12.106 -27.171 1.00 49.62 177 LEU A N 1
ATOM 1388 C CA . LEU A 1 177 ? 11.289 12.093 -28.390 1.00 49.62 177 LEU A CA 1
ATOM 1389 C C . LEU A 1 177 ? 12.797 12.200 -28.102 1.00 49.62 177 LEU A C 1
ATOM 1391 O O . LEU A 1 177 ? 13.598 11.863 -28.967 1.00 49.62 177 LEU A O 1
ATOM 1395 N N . PHE A 1 178 ? 13.179 12.649 -26.902 1.00 52.12 178 PHE A N 1
ATOM 1396 C CA . PHE A 1 178 ? 14.569 12.838 -26.496 1.00 52.12 178 PHE A CA 1
ATOM 1397 C C . PHE A 1 178 ? 14.923 11.917 -25.330 1.00 52.12 178 PHE A C 1
ATOM 1399 O O . PHE A 1 178 ? 14.213 11.846 -24.328 1.00 52.12 178 PHE A O 1
ATOM 1406 N N . HIS A 1 179 ? 16.033 11.200 -25.477 1.00 56.66 179 HIS A N 1
ATOM 1407 C CA . HIS A 1 179 ? 16.540 10.278 -24.473 1.00 56.66 179 HIS A CA 1
ATOM 1408 C C . HIS A 1 179 ? 17.395 11.033 -23.460 1.00 56.66 179 HIS A C 1
ATOM 1410 O O . HIS A 1 179 ? 18.557 11.333 -23.723 1.00 56.66 179 HIS A O 1
ATOM 1416 N N . THR A 1 180 ? 16.850 11.330 -22.285 1.00 54.72 180 THR A N 1
ATOM 1417 C CA . THR A 1 180 ? 17.660 11.852 -21.182 1.00 54.72 180 THR A CA 1
ATOM 1418 C C . THR A 1 180 ? 18.355 10.680 -20.494 1.00 54.72 180 THR A C 1
ATOM 1420 O O . THR A 1 180 ? 17.693 9.771 -19.986 1.00 54.72 180 THR A O 1
ATOM 1423 N N . ALA A 1 181 ? 19.691 10.670 -20.483 1.00 58.75 181 ALA A N 1
ATOM 1424 C CA . ALA A 1 181 ? 20.444 9.683 -19.716 1.00 58.75 181 ALA A CA 1
ATOM 1425 C C . ALA A 1 181 ? 20.151 9.887 -18.223 1.00 58.75 181 ALA A C 1
ATOM 1427 O O . ALA A 1 181 ? 20.479 10.925 -17.651 1.00 58.75 181 ALA A O 1
ATOM 1428 N N . ALA A 1 182 ? 19.534 8.900 -17.577 1.00 65.88 182 ALA A N 1
ATOM 1429 C CA . ALA A 1 182 ? 19.224 8.976 -16.152 1.00 65.88 182 ALA A CA 1
ATOM 1430 C C . ALA A 1 182 ? 20.487 8.877 -15.293 1.00 65.88 182 ALA A C 1
ATOM 1432 O O . ALA A 1 182 ? 20.560 9.446 -14.203 1.00 65.88 182 ALA A O 1
ATOM 1433 N N . LYS A 1 183 ? 21.480 8.120 -15.773 1.00 75.19 183 LYS A N 1
ATOM 1434 C CA . LYS A 1 183 ? 22.784 7.992 -15.129 1.00 75.19 183 LYS A CA 1
ATOM 1435 C C . LYS A 1 183 ? 23.811 7.438 -16.103 1.00 75.19 183 LYS A C 1
ATOM 1437 O O . LYS A 1 183 ? 23.556 6.415 -16.730 1.00 75.19 183 LYS A O 1
ATOM 1442 N N . CYS A 1 184 ? 24.988 8.048 -16.148 1.00 77.81 184 CYS A N 1
ATOM 1443 C CA . CYS A 1 184 ? 26.140 7.508 -16.858 1.00 77.81 184 CYS A CA 1
ATOM 1444 C C . CYS A 1 184 ? 27.198 7.025 -15.868 1.00 77.81 184 CYS A C 1
ATOM 1446 O O . CYS A 1 184 ? 27.351 7.569 -14.770 1.00 77.81 184 CYS A O 1
ATOM 1448 N N . PHE A 1 185 ? 27.920 5.980 -16.243 1.00 78.75 185 PHE A N 1
ATOM 1449 C CA . PHE A 1 185 ? 29.028 5.442 -15.469 1.00 78.75 185 PHE A CA 1
ATOM 1450 C C . PHE A 1 185 ? 30.177 5.052 -16.392 1.00 78.75 185 PHE A C 1
ATOM 1452 O O . PHE A 1 185 ? 29.975 4.622 -17.526 1.00 78.75 185 PHE A O 1
ATOM 1459 N N . ARG A 1 186 ? 31.405 5.230 -15.897 1.00 71.94 186 ARG A N 1
ATOM 1460 C CA . ARG A 1 186 ? 32.614 4.909 -16.656 1.00 71.94 186 ARG A CA 1
ATOM 1461 C C . ARG A 1 186 ? 32.674 3.404 -16.899 1.00 71.94 186 ARG A C 1
ATOM 1463 O O . ARG A 1 186 ? 32.427 2.623 -15.974 1.00 71.94 186 ARG A O 1
ATOM 1470 N N . GLN A 1 187 ? 32.991 3.007 -18.126 1.00 68.81 187 GLN A N 1
ATOM 1471 C CA . GLN A 1 187 ? 33.082 1.598 -18.491 1.00 68.81 187 GLN A CA 1
ATOM 1472 C C . GLN A 1 187 ? 34.139 0.896 -17.619 1.00 68.81 187 GLN A C 1
ATOM 1474 O O . GLN A 1 187 ? 35.286 1.334 -17.557 1.00 68.81 187 GLN A O 1
ATOM 1479 N N . ARG A 1 188 ? 33.751 -0.172 -16.907 1.00 62.25 188 ARG A N 1
ATOM 1480 C CA . ARG A 1 188 ? 34.689 -1.010 -16.127 1.00 62.25 188 ARG A CA 1
ATOM 1481 C C . ARG A 1 188 ? 35.272 -2.173 -16.944 1.00 62.25 188 ARG A C 1
ATOM 1483 O O . ARG A 1 188 ? 36.295 -2.715 -16.548 1.00 62.25 188 ARG A O 1
ATOM 1490 N N . TYR A 1 189 ? 34.631 -2.529 -18.059 1.00 62.38 189 TYR A N 1
ATOM 1491 C CA . TYR A 1 189 ? 34.973 -3.634 -18.966 1.00 62.38 189 TYR A CA 1
ATOM 1492 C C . TYR A 1 189 ? 34.763 -3.204 -20.427 1.00 62.38 189 TYR A C 1
ATOM 1494 O O . TYR A 1 189 ? 34.205 -2.141 -20.665 1.00 62.38 189 TYR A O 1
ATOM 1502 N N . ASN A 1 190 ? 35.130 -4.032 -21.413 1.00 67.19 190 ASN A N 1
ATOM 1503 C CA . ASN A 1 190 ? 34.950 -3.725 -22.845 1.00 67.19 190 ASN A CA 1
ATOM 1504 C C . ASN A 1 190 ? 33.484 -3.738 -23.332 1.00 67.19 190 ASN A C 1
ATOM 1506 O O . ASN A 1 190 ? 33.236 -3.548 -24.518 1.00 67.19 190 ASN A O 1
ATOM 1510 N N . TYR A 1 191 ? 32.503 -3.950 -22.451 1.00 69.06 191 TYR A N 1
ATOM 1511 C CA . TYR A 1 191 ? 31.080 -3.950 -22.791 1.00 69.06 191 TYR A CA 1
ATOM 1512 C C . TYR A 1 191 ? 30.244 -3.280 -21.693 1.00 69.06 191 TYR A C 1
ATOM 1514 O O . TYR A 1 191 ? 30.669 -3.197 -20.537 1.00 69.06 191 TYR A O 1
ATOM 1522 N N . CYS A 1 192 ? 29.071 -2.770 -22.066 1.00 74.75 192 CYS A N 1
ATOM 1523 C CA . CYS A 1 192 ? 28.057 -2.311 -21.120 1.00 74.75 192 CYS A CA 1
ATOM 1524 C C . CYS A 1 192 ? 27.162 -3.482 -20.712 1.00 74.75 192 CYS A C 1
ATOM 1526 O O . CYS A 1 192 ? 26.855 -4.341 -21.535 1.00 74.75 192 CYS A O 1
ATOM 1528 N N . VAL A 1 193 ? 26.724 -3.498 -19.451 1.00 76.06 193 VAL A N 1
ATOM 1529 C CA . VAL A 1 193 ? 25.633 -4.386 -19.021 1.00 76.06 193 VAL A CA 1
ATOM 1530 C C . VAL A 1 193 ? 24.361 -4.068 -19.812 1.00 76.06 193 VAL A C 1
ATOM 1532 O O . VAL A 1 193 ? 24.194 -2.958 -20.319 1.00 76.06 193 VAL A O 1
ATOM 1535 N N . THR A 1 194 ? 23.468 -5.040 -19.931 1.00 81.44 194 THR A N 1
ATOM 1536 C CA . THR A 1 194 ? 22.182 -4.897 -20.620 1.00 81.44 194 THR A C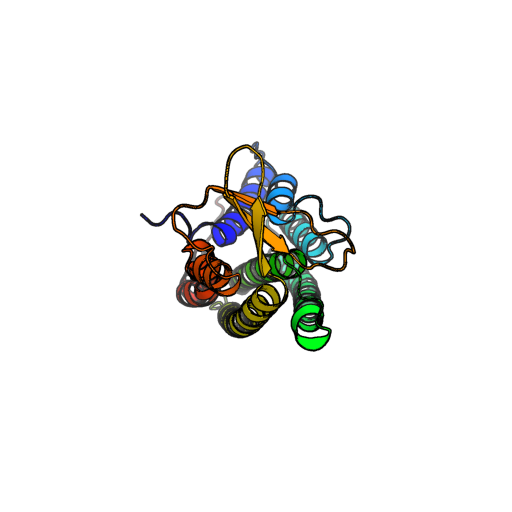A 1
ATOM 1537 C C . THR A 1 194 ? 21.144 -4.208 -19.731 1.00 81.44 194 THR A C 1
ATOM 1539 O O . THR A 1 194 ? 21.236 -4.218 -18.501 1.00 81.44 194 THR A O 1
ATOM 1542 N N . GLY A 1 195 ? 20.108 -3.626 -20.349 1.00 77.19 195 GLY A N 1
ATOM 1543 C CA . GLY A 1 195 ? 18.984 -3.039 -19.607 1.00 77.19 195 GLY A CA 1
ATOM 1544 C C . GLY A 1 195 ? 18.306 -4.066 -18.697 1.00 77.19 195 GLY A C 1
ATOM 1545 O O . GLY A 1 195 ? 18.024 -3.778 -17.536 1.00 77.19 195 GLY A O 1
ATOM 1546 N N . THR A 1 196 ? 18.151 -5.297 -19.187 1.00 84.06 196 THR A N 1
ATOM 1547 C CA . THR A 1 196 ? 17.609 -6.423 -18.422 1.00 84.06 196 THR A CA 1
ATOM 1548 C C . THR A 1 196 ? 18.459 -6.748 -17.196 1.00 84.06 196 THR A C 1
ATOM 1550 O O . THR A 1 196 ? 17.911 -6.874 -16.107 1.00 84.06 196 THR A O 1
ATOM 1553 N N . GLU A 1 197 ? 19.789 -6.808 -17.313 1.00 82.88 197 GLU A N 1
ATOM 1554 C CA . GLU A 1 197 ? 20.674 -7.038 -16.157 1.00 82.88 197 GLU A CA 1
ATOM 1555 C C . GLU A 1 197 ? 20.554 -5.932 -15.099 1.00 82.88 197 GLU A C 1
ATOM 1557 O O . GLU A 1 197 ? 20.600 -6.211 -13.896 1.00 82.88 197 GLU A O 1
ATOM 1562 N N . VAL A 1 198 ? 20.350 -4.678 -15.519 1.00 79.69 198 VAL A N 1
ATOM 1563 C CA . VAL A 1 198 ? 20.095 -3.563 -14.593 1.00 79.69 198 VAL A CA 1
ATOM 1564 C C . VAL A 1 198 ? 18.764 -3.744 -13.865 1.00 79.69 198 VAL A C 1
ATOM 1566 O O . VAL A 1 198 ? 18.712 -3.564 -12.645 1.00 79.69 198 VAL A O 1
ATOM 1569 N N . VAL A 1 199 ? 17.702 -4.132 -14.573 1.00 81.81 199 VAL A N 1
ATOM 1570 C CA . VAL A 1 199 ? 16.387 -4.399 -13.970 1.00 81.81 199 VAL A CA 1
ATOM 1571 C C . VAL A 1 199 ? 16.451 -5.604 -13.027 1.00 81.81 199 VAL A C 1
ATOM 1573 O O . VAL A 1 199 ? 15.958 -5.515 -11.905 1.00 81.81 199 VAL A O 1
ATOM 1576 N N . GLU A 1 200 ? 17.114 -6.696 -13.403 1.00 85.50 200 GLU A N 1
ATOM 1577 C CA . GLU A 1 200 ? 17.334 -7.850 -12.517 1.00 85.50 200 GLU A CA 1
ATOM 1578 C C . GLU A 1 200 ? 18.082 -7.448 -11.242 1.00 85.50 200 GLU A C 1
ATOM 1580 O O . GLU A 1 200 ? 17.662 -7.776 -10.130 1.00 85.50 200 GLU A O 1
ATOM 1585 N N . THR A 1 201 ? 19.145 -6.652 -11.384 1.00 79.94 201 THR A N 1
ATOM 1586 C CA . THR A 1 201 ? 19.911 -6.123 -10.246 1.00 79.94 201 THR A CA 1
ATOM 1587 C C . THR A 1 201 ? 19.069 -5.198 -9.366 1.00 79.94 201 THR A C 1
ATOM 1589 O O . THR A 1 201 ? 19.234 -5.171 -8.147 1.00 79.94 201 THR A O 1
ATOM 1592 N N . LEU A 1 202 ? 18.154 -4.421 -9.948 1.00 76.38 202 LEU A N 1
ATOM 1593 C CA . LEU A 1 202 ? 17.222 -3.591 -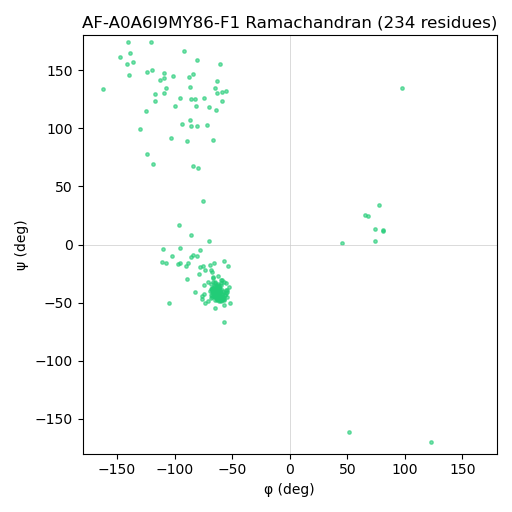9.186 1.00 76.38 202 LEU A CA 1
ATOM 1594 C C . LEU A 1 202 ? 16.247 -4.456 -8.377 1.00 76.38 202 LEU A C 1
ATOM 1596 O O . LEU A 1 202 ? 16.018 -4.175 -7.201 1.00 76.38 202 LEU A O 1
ATOM 1600 N N . PHE A 1 203 ? 15.701 -5.512 -8.982 1.00 78.56 203 PHE A N 1
ATOM 1601 C CA . PHE A 1 203 ? 14.733 -6.405 -8.340 1.00 78.56 203 PHE A CA 1
ATOM 1602 C C . PHE A 1 203 ? 15.355 -7.369 -7.327 1.00 78.56 203 PHE A C 1
ATOM 1604 O O . PHE A 1 203 ? 14.637 -7.868 -6.460 1.00 78.56 203 PHE A O 1
ATOM 1611 N N . SER A 1 204 ? 16.668 -7.593 -7.385 1.00 76.25 204 SER A N 1
ATOM 1612 C CA . SER A 1 204 ? 17.406 -8.341 -6.362 1.00 76.25 204 SER A CA 1
ATOM 1613 C C . SER A 1 204 ? 17.755 -7.500 -5.130 1.00 76.25 204 SER A C 1
ATOM 1615 O O . SER A 1 204 ? 18.180 -8.047 -4.109 1.00 76.25 204 SER A O 1
ATOM 1617 N N . LYS A 1 205 ? 17.550 -6.174 -5.170 1.00 70.25 205 LYS A N 1
ATOM 1618 C CA . LYS A 1 205 ? 17.794 -5.316 -4.006 1.00 70.25 205 LYS A CA 1
ATOM 1619 C C . LYS A 1 205 ? 16.872 -5.677 -2.847 1.00 70.25 205 LYS A C 1
ATOM 1621 O O . LYS A 1 205 ? 15.668 -5.876 -3.013 1.00 70.25 205 LYS A O 1
ATOM 1626 N N . HIS A 1 206 ? 17.436 -5.637 -1.640 1.00 61.62 206 HIS A N 1
ATOM 1627 C CA . HIS A 1 206 ? 16.722 -5.935 -0.399 1.00 61.62 206 HIS A CA 1
ATOM 1628 C C . HIS A 1 206 ? 15.433 -5.114 -0.244 1.00 61.62 206 HIS A C 1
ATOM 1630 O O . HIS A 1 206 ? 14.442 -5.625 0.260 1.00 61.62 206 HIS A O 1
ATOM 1636 N N . GLN A 1 207 ? 15.418 -3.851 -0.678 1.00 62.91 207 GLN A N 1
ATOM 1637 C CA . GLN A 1 207 ? 14.231 -2.996 -0.595 1.00 62.91 207 GLN A CA 1
ATOM 1638 C C . GLN A 1 207 ? 13.046 -3.573 -1.387 1.00 62.91 207 GLN A C 1
ATOM 1640 O O . GLN A 1 207 ? 11.930 -3.581 -0.880 1.00 62.91 207 GLN A O 1
ATOM 1645 N N . ILE A 1 208 ? 13.295 -4.100 -2.591 1.00 67.44 208 ILE A N 1
ATOM 1646 C CA . ILE A 1 208 ? 12.264 -4.696 -3.453 1.00 67.44 208 ILE A CA 1
ATOM 1647 C C . ILE A 1 208 ? 11.843 -6.069 -2.932 1.00 67.44 208 ILE A C 1
ATOM 1649 O O . ILE A 1 208 ? 10.650 -6.367 -2.873 1.00 67.44 208 ILE A O 1
ATOM 1653 N N . SER A 1 209 ? 12.815 -6.882 -2.515 1.00 66.12 209 SER A N 1
ATOM 1654 C CA . SER A 1 209 ? 12.553 -8.177 -1.879 1.00 66.12 209 SER A CA 1
ATOM 1655 C C . SER A 1 209 ? 11.660 -8.022 -0.643 1.00 66.12 209 SER A C 1
ATOM 1657 O O . SER A 1 209 ? 10.672 -8.733 -0.491 1.00 66.12 209 SER A O 1
ATOM 1659 N N . TRP A 1 210 ? 11.935 -7.012 0.184 1.00 64.44 210 TRP A N 1
ATOM 1660 C CA . TRP A 1 210 ? 11.147 -6.726 1.375 1.00 64.44 210 TRP A CA 1
ATOM 1661 C C . TRP A 1 210 ? 9.715 -6.286 1.056 1.00 64.44 210 TRP A C 1
ATOM 1663 O O . TRP A 1 210 ? 8.768 -6.765 1.676 1.00 64.44 210 TRP A O 1
ATOM 1673 N N . THR A 1 211 ? 9.524 -5.422 0.054 1.00 68.56 211 THR A N 1
ATOM 1674 C CA . THR A 1 211 ? 8.176 -5.065 -0.408 1.00 68.56 211 THR A CA 1
ATOM 1675 C C . THR A 1 211 ? 7.378 -6.316 -0.780 1.00 68.56 211 THR A C 1
ATOM 1677 O O . THR A 1 211 ? 6.211 -6.411 -0.412 1.00 68.56 211 THR A O 1
ATOM 1680 N N . LYS A 1 212 ? 8.010 -7.312 -1.416 1.00 73.19 212 LYS A N 1
ATOM 1681 C CA . LYS A 1 212 ? 7.360 -8.578 -1.784 1.00 73.19 212 LYS A CA 1
ATOM 1682 C C . LYS A 1 212 ? 6.985 -9.472 -0.598 1.00 73.19 212 LYS A C 1
ATOM 1684 O O . LYS A 1 212 ? 6.106 -10.299 -0.790 1.00 73.19 212 LYS A O 1
ATOM 1689 N N . SER A 1 213 ? 7.596 -9.343 0.582 1.00 78.31 213 SER A N 1
ATOM 1690 C CA . SER A 1 213 ? 7.231 -10.142 1.770 1.00 78.31 213 SER A CA 1
ATOM 1691 C C . SER A 1 213 ? 6.383 -9.381 2.793 1.00 78.31 213 SER A C 1
ATOM 1693 O O . SER A 1 213 ? 5.856 -9.982 3.726 1.00 78.31 213 SER A O 1
ATOM 1695 N N . TYR A 1 214 ? 6.223 -8.064 2.632 1.00 82.19 214 TYR A N 1
ATOM 1696 C CA . TYR A 1 214 ? 5.596 -7.200 3.633 1.00 82.19 214 TYR A CA 1
ATOM 1697 C C . TYR A 1 214 ? 4.222 -7.695 4.105 1.00 82.19 214 TYR A C 1
ATOM 1699 O O . TYR A 1 214 ? 3.971 -7.777 5.308 1.00 82.19 214 TYR A O 1
ATOM 1707 N N . PHE A 1 215 ? 3.321 -8.021 3.175 1.00 85.75 215 PHE A N 1
ATOM 1708 C CA . PHE A 1 215 ? 1.956 -8.397 3.535 1.00 85.75 215 PHE A CA 1
ATOM 1709 C C . PHE A 1 215 ? 1.877 -9.804 4.127 1.00 85.75 215 PHE A C 1
ATOM 1711 O O . PHE A 1 215 ? 1.090 -10.011 5.051 1.00 85.75 215 PHE A O 1
ATOM 1718 N N . SER A 1 216 ? 2.705 -10.750 3.671 1.00 87.19 216 SER A N 1
ATOM 1719 C CA . SER A 1 216 ? 2.810 -12.065 4.316 1.00 87.19 216 SER A CA 1
ATOM 1720 C C . SER A 1 216 ? 3.356 -11.963 5.741 1.00 87.19 216 SER A C 1
ATOM 1722 O O . SER A 1 216 ? 2.797 -12.575 6.654 1.00 87.19 216 SER A O 1
ATOM 1724 N N . ASP A 1 217 ? 4.383 -11.138 5.952 1.00 82.50 217 ASP A N 1
ATOM 1725 C CA . ASP A 1 217 ? 4.987 -10.926 7.270 1.00 82.50 217 ASP A CA 1
ATOM 1726 C C . ASP A 1 217 ? 3.992 -10.237 8.215 1.00 82.50 217 ASP A C 1
ATOM 1728 O O . ASP A 1 217 ? 3.844 -10.618 9.380 1.00 82.50 217 ASP A O 1
ATOM 1732 N N . LEU A 1 218 ? 3.251 -9.245 7.712 1.00 81.75 218 LEU A N 1
ATOM 1733 C CA . LEU A 1 218 ? 2.196 -8.580 8.469 1.00 81.75 218 LEU A CA 1
ATOM 1734 C C . LEU A 1 218 ? 1.072 -9.559 8.829 1.00 81.75 218 LEU A C 1
ATOM 1736 O O . LEU A 1 218 ? 0.679 -9.611 9.994 1.00 81.75 218 LEU A O 1
ATOM 1740 N N . ALA A 1 219 ? 0.594 -10.364 7.874 1.00 86.75 219 ALA A N 1
ATOM 1741 C CA . ALA A 1 219 ? -0.488 -11.326 8.084 1.00 86.75 219 ALA A CA 1
ATOM 1742 C C . ALA A 1 219 ? -0.209 -12.288 9.249 1.00 86.75 219 ALA A C 1
ATOM 1744 O O . ALA A 1 219 ? -1.100 -12.530 10.065 1.00 86.75 219 ALA A O 1
ATOM 1745 N N . ALA A 1 220 ? 1.034 -12.765 9.375 1.00 85.88 220 ALA A N 1
ATOM 1746 C CA . ALA A 1 220 ? 1.456 -13.640 10.469 1.00 85.88 220 ALA A CA 1
ATOM 1747 C C . ALA A 1 220 ? 1.351 -12.978 11.858 1.00 85.88 220 ALA A C 1
ATOM 1749 O O . ALA A 1 220 ? 1.144 -13.659 12.861 1.00 85.88 220 ALA A O 1
ATOM 1750 N N . ASN A 1 221 ? 1.458 -11.648 11.926 1.00 83.88 221 ASN A N 1
ATOM 1751 C CA . ASN A 1 221 ? 1.461 -10.887 13.176 1.00 83.88 221 ASN A CA 1
ATOM 1752 C C . ASN A 1 221 ? 0.090 -10.295 13.547 1.00 83.88 221 ASN A C 1
ATOM 1754 O O . ASN A 1 221 ? -0.126 -9.926 14.704 1.00 83.88 221 ASN A O 1
ATOM 1758 N N . ILE A 1 222 ? -0.857 -10.215 12.605 1.00 85.50 222 ILE A N 1
ATOM 1759 C CA . ILE A 1 222 ? -2.176 -9.592 12.814 1.00 85.50 222 ILE A CA 1
ATOM 1760 C C . ILE A 1 222 ? -2.948 -10.164 14.013 1.00 85.50 222 ILE A C 1
ATOM 1762 O O . ILE A 1 222 ? -3.441 -9.353 14.796 1.00 85.50 222 ILE A O 1
ATOM 1766 N N . PRO A 1 223 ? -3.042 -11.492 14.234 1.00 86.12 223 PRO A N 1
ATOM 1767 C CA . PRO A 1 223 ? -3.792 -12.024 15.376 1.00 86.12 223 PRO A CA 1
ATOM 1768 C C . PRO A 1 223 ? -3.267 -11.539 16.732 1.00 86.12 223 PRO A C 1
ATOM 1770 O O . PRO A 1 223 ? -4.038 -11.412 17.686 1.00 86.12 223 PRO A O 1
ATOM 1773 N N . THR A 1 224 ? -1.962 -11.269 16.824 1.00 82.56 224 THR A N 1
ATOM 1774 C CA . THR A 1 224 ? -1.323 -10.679 18.005 1.00 82.56 224 THR A CA 1
ATOM 1775 C C . THR A 1 224 ? -1.612 -9.183 18.075 1.00 82.56 224 THR A C 1
ATOM 1777 O O . THR A 1 224 ? -2.037 -8.686 19.116 1.00 82.56 224 THR A O 1
ATOM 1780 N N . LEU A 1 225 ? -1.447 -8.459 16.963 1.00 81.12 225 LEU A N 1
ATOM 1781 C CA . LEU A 1 225 ? -1.693 -7.015 16.892 1.00 81.12 225 LEU A CA 1
ATOM 1782 C C . LEU A 1 225 ? -3.156 -6.651 17.191 1.00 81.12 225 LEU A C 1
ATOM 1784 O O . LEU A 1 225 ? -3.398 -5.647 17.857 1.00 81.12 225 LEU A O 1
ATOM 1788 N N . ALA A 1 226 ? -4.124 -7.453 16.747 1.00 83.31 226 ALA A N 1
ATOM 1789 C CA . ALA A 1 226 ? -5.549 -7.243 17.009 1.00 83.31 226 ALA A CA 1
ATOM 1790 C C . ALA A 1 226 ? -5.907 -7.407 18.496 1.00 83.31 226 ALA A C 1
ATOM 1792 O O . ALA A 1 226 ? -6.819 -6.748 18.985 1.00 83.31 226 ALA A O 1
ATOM 1793 N N . ARG A 1 227 ? -5.154 -8.240 19.228 1.00 78.12 227 ARG A N 1
ATOM 1794 C CA . ARG A 1 227 ? -5.362 -8.512 20.660 1.00 78.12 227 ARG A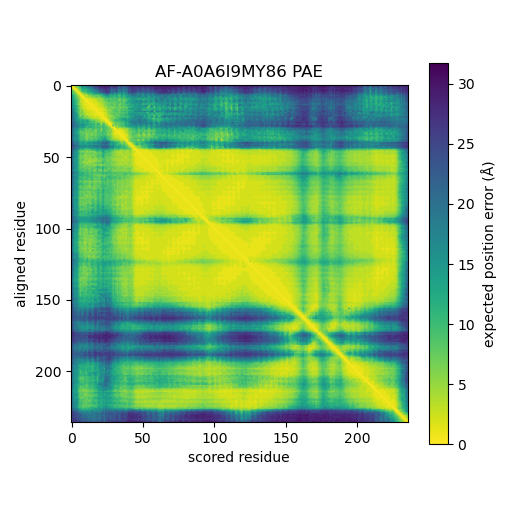 CA 1
ATOM 1795 C C . ARG A 1 227 ? -4.508 -7.652 21.592 1.00 78.12 227 ARG A C 1
ATOM 1797 O O . ARG A 1 227 ? -4.804 -7.568 22.783 1.00 78.12 227 ARG A O 1
ATOM 1804 N N . GLN A 1 228 ? -3.461 -7.004 21.081 1.00 68.50 228 GLN A N 1
ATOM 1805 C CA . GLN A 1 228 ? -2.684 -6.038 21.856 1.00 68.50 228 GLN A CA 1
ATOM 1806 C C . GLN A 1 228 ? -3.590 -4.906 22.353 1.00 68.50 228 GLN A C 1
ATOM 1808 O O . GLN A 1 228 ? -4.315 -4.301 21.566 1.00 68.50 228 GLN A O 1
ATOM 1813 N N . ASN A 1 229 ? -3.494 -4.598 23.651 1.00 54.62 229 ASN A N 1
ATOM 1814 C CA . ASN A 1 229 ? -4.221 -3.518 24.326 1.00 54.62 229 ASN A CA 1
ATOM 1815 C C . ASN A 1 229 ? -5.751 -3.693 24.447 1.00 54.62 229 ASN A C 1
ATOM 1817 O O . ASN A 1 229 ? -6.449 -2.704 24.654 1.00 54.62 229 ASN A O 1
ATOM 1821 N N . ALA A 1 230 ? -6.276 -4.927 24.417 1.00 52.59 230 ALA A N 1
ATOM 1822 C CA . ALA A 1 230 ? -7.704 -5.214 24.654 1.00 52.59 230 ALA A CA 1
ATOM 1823 C C . ALA A 1 230 ? -8.245 -4.713 26.018 1.00 52.59 230 ALA A C 1
ATOM 1825 O O . ALA A 1 230 ? -9.452 -4.607 26.212 1.00 52.59 230 ALA A O 1
ATOM 1826 N N . THR A 1 231 ? -7.365 -4.354 26.956 1.00 39.09 231 THR A N 1
ATOM 1827 C CA . THR A 1 231 ? -7.702 -3.718 28.236 1.00 39.09 231 THR A CA 1
ATOM 1828 C C . THR A 1 231 ? -6.942 -2.400 28.396 1.00 39.09 231 THR A C 1
ATOM 1830 O O . THR A 1 231 ? -5.947 -2.335 29.116 1.00 39.09 231 THR A O 1
ATOM 1833 N N . PHE A 1 232 ? -7.392 -1.333 27.736 1.00 40.66 232 PHE A N 1
ATOM 1834 C CA . PHE A 1 232 ? -6.972 0.029 28.083 1.00 40.66 232 PHE A CA 1
ATOM 1835 C C . PHE A 1 232 ? -7.937 0.584 29.138 1.00 40.66 232 PHE A C 1
ATOM 1837 O O . PHE A 1 232 ? -8.959 1.183 28.814 1.00 40.66 232 PHE A O 1
ATOM 1844 N N . GLN A 1 233 ? -7.643 0.348 30.419 1.00 30.62 233 GLN A N 1
ATOM 1845 C CA . GLN A 1 233 ? -8.284 1.112 31.488 1.00 30.62 233 GLN A CA 1
ATOM 1846 C C . GLN A 1 233 ? -7.568 2.455 31.606 1.00 30.62 233 GLN A C 1
ATOM 1848 O O . GLN A 1 233 ? -6.481 2.539 32.177 1.00 30.62 233 GLN A O 1
ATOM 1853 N N . ILE A 1 234 ? -8.177 3.509 31.069 1.00 35.06 234 ILE A N 1
ATOM 1854 C CA . ILE A 1 234 ? -7.804 4.874 31.439 1.00 35.06 234 ILE A CA 1
ATOM 1855 C C . ILE A 1 234 ? -8.334 5.065 32.862 1.00 35.06 234 ILE A C 1
ATOM 1857 O O . ILE A 1 234 ? -9.540 5.186 33.068 1.00 35.06 234 ILE A O 1
ATOM 1861 N N . ARG A 1 235 ? -7.445 4.994 33.857 1.00 28.86 235 ARG A N 1
ATOM 1862 C CA . ARG A 1 235 ? -7.785 5.408 35.220 1.00 28.86 235 ARG A CA 1
ATOM 1863 C C . ARG A 1 235 ? -7.930 6.931 35.209 1.00 28.86 235 ARG A C 1
ATOM 1865 O O . ARG A 1 235 ? -6.983 7.615 34.825 1.00 28.86 235 ARG A O 1
ATOM 1872 N N . HIS A 1 236 ? -9.131 7.398 35.542 1.00 34.38 236 HIS A N 1
ATOM 1873 C CA . HIS A 1 236 ? -9.443 8.803 35.798 1.00 34.38 236 HIS A CA 1
ATOM 1874 C C . HIS A 1 236 ? -8.714 9.316 37.039 1.00 34.38 236 HIS A C 1
ATOM 1876 O O . HIS A 1 236 ? -8.526 8.506 37.978 1.00 34.38 236 HIS A O 1
#

Radius of gyration: 21.56 Å; Cα contacts (8 Å, |Δi|>4): 249; chains: 1; bounding box: 56×32×64 Å

Organism: NCBI:txid8208

Secondary structure (DSSP, 8-state):
--SSTTHHHHHHHHHHHHHHHHHTT-----HHHHHHHHHTT-TT-HHHHHHHHHHHHHHHTTT-HHHHHHHHHHHHHHHHHHHHHHHHHHHTS----HHHHHHHHHHHHHHHHHHHHHHHHHT--SHHHHHHHHHHHHHHHHHHHHHHHHHHHHEEEEEEEETTEEEEEEEE--S-SS--EEEEEE-SSSSPPPHHHHHHHHHTSHHHHHHHHHHHHHHHHHHHHHHTTS------